Protein AF-A0A2H0KSZ5-F1 (afdb_monomer_lite)

Secondary structure (DSSP, 8-state):
--------------------------S---------PPPPTTEEEE-TT--EEEEETTEEEEE--HHHHHHTT--GGGEEE--HHHHHHSEEPSEEE-SS---EEEEETTEEEEE-SHHHHHHTT--GGGEEE--HHHHHTSEEP-EEEETTEEEEE-TTSEEEEESSHHHHHHTT--GGG-EE--HHHHTTSEE-PPP----

pLDDT: mean 85.02, std 22.11, range [29.61, 98.56]

Sequence (203 aa):
MSTKTKKTLTKVASIATSGATILLLSGISMLAPAMAATYTNGTLLKGSTGDIWVVNNNLKSPVRSIEVFNNSGYDWNAVKTVSDSALTAVSAATLVKTADNPDVYRLERNFTRKLASIEIFNSYSLDWGKISVVSQPVMNSFSYAPIYQHGADLFWRDSSNILHQFPTMDLFTGNGYNTRDLIPVNDMEYGSFAIGEAISSAP

Foldseek 3Di:
DDDDDDDDDDDDDPPPPPDPPPPPDPDDDDPDPCPLPDDDFQQWEDEPVRWIWGAFLLATATQPDPVLCVVLVHDPVRYDYDYPVSVPSRHHQQWEDAPPDPWIWGDDPLATDTQPDPVQCVVVVHDPSRYGHGHPSSVVSGHHQQWEDEPPWIWGADPVRETATAPDPCQCVLQVHDCSSYHYGYPVSVVVHHYDYHDDDRD

Organism: NCBI:txid1974818

Structure (mmCIF, N/CA/C/O backbone):
data_AF-A0A2H0KSZ5-F1
#
_entry.id   AF-A0A2H0KSZ5-F1
#
loop_
_atom_site.group_PDB
_atom_site.id
_atom_site.type_symbol
_atom_site.label_atom_id
_atom_site.label_alt_id
_atom_site.label_comp_id
_atom_site.label_asym_id
_atom_site.label_entity_id
_atom_site.label_seq_id
_atom_site.pdbx_PDB_ins_code
_atom_site.Cartn_x
_atom_site.Cartn_y
_atom_site.Cartn_z
_atom_site.occupancy
_atom_site.B_iso_or_equiv
_atom_site.auth_seq_id
_atom_site.auth_comp_id
_atom_site.auth_asym_id
_atom_site.auth_atom_id
_atom_site.pdbx_PDB_model_num
ATOM 1 N N . MET A 1 1 ? -30.702 -64.335 41.763 1.00 39.59 1 MET A N 1
ATOM 2 C CA . MET A 1 1 ? -30.269 -63.829 40.442 1.00 39.59 1 MET A CA 1
ATOM 3 C C . MET A 1 1 ? -30.732 -62.384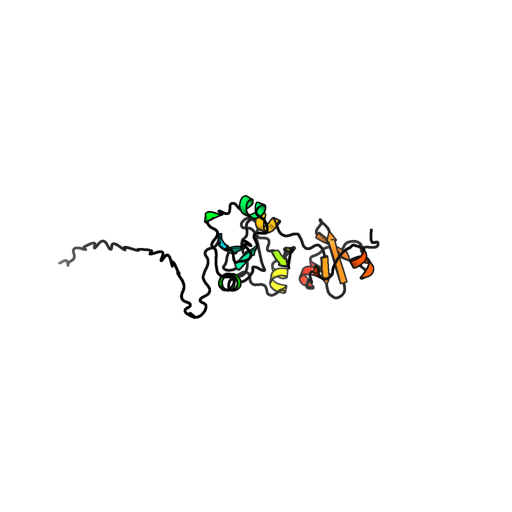 40.280 1.00 39.59 1 MET A C 1
ATOM 5 O O . MET A 1 1 ? -31.876 -62.099 40.592 1.00 39.59 1 MET A O 1
ATOM 9 N N . SER A 1 2 ? -29.830 -61.527 39.791 1.00 42.00 2 SER A N 1
ATOM 10 C CA . SER A 1 2 ? -30.022 -60.164 39.253 1.00 42.00 2 SER A CA 1
ATOM 11 C C . SER A 1 2 ? -30.193 -58.942 40.183 1.00 42.00 2 SER A C 1
ATOM 13 O O . SER A 1 2 ? -31.278 -58.474 40.505 1.00 42.00 2 SER A O 1
ATOM 15 N N . THR A 1 3 ? -29.025 -58.439 40.577 1.00 33.09 3 THR A N 1
ATOM 16 C CA . THR A 1 3 ? -28.470 -57.069 40.598 1.00 33.09 3 THR A CA 1
ATOM 17 C C . THR A 1 3 ? -29.307 -55.824 40.210 1.00 33.09 3 THR A C 1
ATOM 19 O O . THR A 1 3 ? -29.832 -55.693 39.112 1.00 33.09 3 THR A O 1
ATOM 22 N N . LYS A 1 4 ? -29.246 -54.860 41.146 1.00 34.34 4 LYS A N 1
ATOM 23 C CA . LYS A 1 4 ? -29.229 -53.375 41.132 1.00 34.34 4 LYS A CA 1
ATOM 24 C C . LYS A 1 4 ? -29.361 -52.564 39.816 1.00 34.34 4 LYS A C 1
ATOM 26 O O . LYS A 1 4 ? -28.564 -52.722 38.899 1.00 34.34 4 LYS A O 1
ATOM 31 N N . THR A 1 5 ? -30.148 -51.478 39.895 1.00 36.62 5 THR A N 1
ATOM 32 C CA . THR A 1 5 ? -29.722 -50.040 39.932 1.00 36.62 5 THR A CA 1
ATOM 33 C C . THR A 1 5 ? -30.718 -49.148 39.172 1.00 36.62 5 THR A C 1
ATOM 35 O O . THR A 1 5 ? -30.766 -49.168 37.945 1.00 36.62 5 THR A O 1
ATOM 38 N N . LYS A 1 6 ? -31.483 -48.306 39.887 1.00 39.06 6 LYS A N 1
ATOM 39 C CA . LYS A 1 6 ? -32.229 -47.183 39.287 1.00 39.06 6 LYS A CA 1
ATOM 40 C C . LYS A 1 6 ? -31.256 -46.033 39.020 1.00 39.06 6 LYS A C 1
ATOM 42 O O . LYS A 1 6 ? -30.633 -45.524 39.946 1.00 39.06 6 LYS A O 1
ATOM 47 N N . LYS A 1 7 ? -31.124 -45.645 37.753 1.00 39.72 7 LYS A N 1
ATOM 48 C CA . LYS A 1 7 ? -30.279 -44.545 37.278 1.00 39.72 7 LYS A CA 1
ATOM 49 C C . LYS A 1 7 ? -31.044 -43.226 37.457 1.00 39.72 7 LYS A C 1
ATOM 51 O O . LYS A 1 7 ? -31.974 -42.947 36.709 1.00 39.72 7 LYS A O 1
ATOM 56 N N . THR A 1 8 ? -30.701 -42.443 38.473 1.00 38.56 8 THR A N 1
ATOM 57 C CA . THR A 1 8 ? -31.198 -41.073 38.662 1.00 38.56 8 THR A CA 1
ATOM 58 C C . THR A 1 8 ? -30.505 -40.142 37.662 1.00 38.56 8 THR A C 1
ATOM 60 O O . THR A 1 8 ? -29.283 -40.010 37.681 1.00 38.56 8 THR A O 1
ATOM 63 N N . LEU A 1 9 ? -31.270 -39.511 36.763 1.00 36.50 9 LEU A N 1
ATOM 64 C CA . LEU A 1 9 ? -30.779 -38.418 35.918 1.00 36.50 9 LEU A CA 1
ATOM 65 C C . LEU A 1 9 ? -30.805 -37.114 36.722 1.00 36.50 9 LEU A C 1
ATOM 67 O O . LEU A 1 9 ? -31.860 -36.506 36.898 1.00 36.50 9 LEU A O 1
ATOM 71 N N . THR A 1 10 ? -29.640 -36.665 37.180 1.00 33.81 10 THR A N 1
ATOM 72 C CA . THR A 1 10 ? -29.466 -35.311 37.714 1.00 33.81 10 THR A CA 1
ATOM 73 C C . THR A 1 10 ? -29.190 -34.364 36.549 1.00 33.81 10 THR A C 1
ATOM 75 O O . THR A 1 10 ? -28.156 -34.447 35.889 1.00 33.81 10 THR A O 1
ATOM 78 N N . LYS A 1 11 ? -30.149 -33.480 36.271 1.00 32.72 11 LYS A N 1
ATOM 79 C CA . LYS A 1 11 ? -30.064 -32.408 35.275 1.00 32.72 11 LYS A CA 1
ATOM 80 C C . LYS A 1 11 ? -29.022 -31.385 35.742 1.00 32.72 11 LYS A C 1
ATOM 82 O O . LYS A 1 11 ? -29.279 -30.626 36.672 1.00 32.72 11 LYS A O 1
ATOM 87 N N . VAL A 1 12 ? -27.842 -31.384 35.127 1.00 34.72 12 VAL A N 1
ATOM 88 C CA . VAL A 1 12 ? -26.807 -30.369 35.371 1.00 34.72 12 VAL A CA 1
ATOM 89 C C . VAL A 1 12 ? -27.233 -29.091 34.649 1.00 34.72 12 VAL A C 1
ATOM 91 O O . VAL A 1 12 ? -27.202 -29.018 33.424 1.00 34.72 12 VAL A O 1
ATOM 94 N N . ALA A 1 13 ? -27.704 -28.100 35.404 1.00 30.53 13 ALA A N 1
ATOM 95 C CA . ALA A 1 13 ? -27.904 -26.749 34.904 1.00 30.53 13 ALA A CA 1
ATOM 96 C C . ALA A 1 13 ? -26.540 -26.046 34.884 1.00 30.53 13 ALA A C 1
ATOM 98 O O . ALA A 1 13 ? -26.047 -25.605 35.919 1.00 30.53 13 ALA A O 1
ATOM 99 N N . SER A 1 14 ? -25.903 -25.969 33.718 1.00 32.34 14 SER A N 1
ATOM 100 C CA . SER A 1 14 ? -24.742 -25.104 33.525 1.00 32.34 14 SER A CA 1
ATOM 101 C C . SER A 1 14 ? -25.232 -23.673 33.312 1.00 32.34 14 SER A C 1
ATOM 103 O O . SER A 1 14 ? -25.609 -23.288 32.205 1.00 32.34 14 SER A O 1
ATOM 105 N N . ILE A 1 15 ? -25.253 -22.894 34.391 1.00 32.34 15 ILE A N 1
ATOM 106 C CA . ILE A 1 15 ? -25.379 -21.437 34.341 1.00 32.34 15 ILE A CA 1
ATOM 107 C C . ILE A 1 15 ? -24.025 -20.910 33.856 1.00 32.34 15 ILE A C 1
ATOM 109 O O . ILE A 1 15 ? -23.112 -20.688 34.645 1.00 32.34 15 ILE A O 1
ATOM 113 N N . ALA A 1 16 ? -23.863 -20.775 32.542 1.00 29.61 16 ALA A N 1
ATOM 114 C CA . ALA A 1 16 ? -22.756 -20.020 31.976 1.00 29.61 16 ALA A CA 1
ATOM 115 C C . ALA A 1 16 ? -23.172 -18.545 31.939 1.00 29.61 16 ALA A C 1
ATOM 117 O O . ALA A 1 16 ? -23.699 -18.051 30.945 1.00 29.61 16 ALA A O 1
ATOM 118 N N . THR A 1 17 ? -22.981 -17.844 33.055 1.00 31.69 17 THR A N 1
ATOM 119 C CA . THR A 1 17 ? -23.030 -16.382 33.072 1.00 31.69 17 THR A CA 1
ATOM 120 C C . THR A 1 17 ? -21.783 -15.886 32.345 1.00 31.69 17 THR A C 1
ATOM 122 O O . THR A 1 17 ? -20.726 -15.734 32.955 1.00 31.69 17 THR A O 1
ATOM 125 N N . SER A 1 18 ? -21.863 -15.657 31.034 1.00 38.00 18 SER A N 1
ATOM 126 C CA . SER A 1 18 ? -20.841 -14.879 30.328 1.00 38.00 18 SER A CA 1
ATOM 127 C C . SER A 1 18 ? -20.989 -13.420 30.752 1.00 38.00 18 SER A C 1
ATOM 129 O O . SER A 1 18 ? -21.658 -12.622 30.102 1.00 38.00 18 SER A O 1
ATOM 131 N N . GLY A 1 19 ? -20.405 -13.094 31.905 1.00 34.44 19 GLY A N 1
ATOM 132 C CA . GLY A 1 19 ? -20.234 -11.726 32.362 1.00 34.44 19 GLY A CA 1
ATOM 133 C C . GLY A 1 19 ? -19.286 -11.003 31.414 1.00 34.44 19 GLY A C 1
ATOM 134 O O . GLY A 1 19 ? -18.07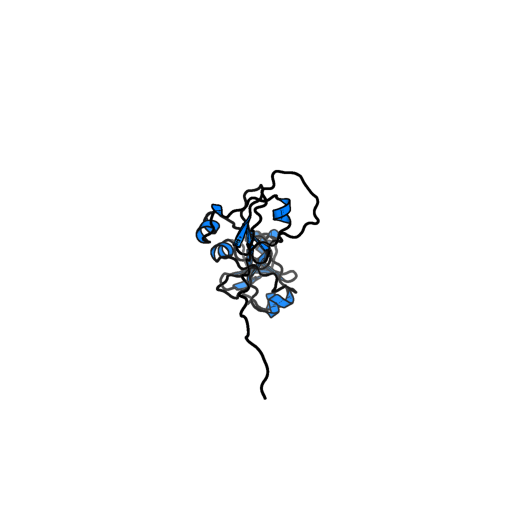3 -11.170 31.496 1.00 34.44 19 GLY A O 1
ATOM 135 N N . ALA A 1 20 ? -19.838 -10.208 30.502 1.00 33.84 20 ALA A N 1
ATOM 136 C CA . ALA A 1 20 ? -19.080 -9.166 29.834 1.00 33.84 20 ALA A CA 1
ATOM 137 C C . ALA A 1 20 ? -18.827 -8.062 30.867 1.00 33.84 20 ALA A C 1
ATOM 139 O O . ALA A 1 20 ? -19.698 -7.238 31.145 1.00 33.84 20 ALA A O 1
ATOM 140 N N . THR A 1 21 ? -17.655 -8.079 31.496 1.00 32.06 21 THR A N 1
ATOM 141 C CA . THR A 1 21 ? -17.229 -7.002 32.387 1.00 32.06 21 THR A CA 1
ATOM 142 C C . THR A 1 21 ? -17.008 -5.748 31.544 1.00 32.06 21 THR A C 1
ATOM 144 O O . THR A 1 21 ? -16.017 -5.626 30.825 1.00 32.06 21 THR A O 1
ATOM 147 N N . ILE A 1 22 ? -17.958 -4.816 31.605 1.00 37.12 22 ILE A N 1
ATOM 148 C CA . ILE A 1 22 ? -17.795 -3.455 31.096 1.00 37.12 22 ILE A CA 1
ATOM 149 C C . ILE A 1 22 ? -16.822 -2.754 32.047 1.00 37.12 22 ILE A C 1
ATOM 151 O O . ILE A 1 22 ? -17.188 -2.370 33.157 1.00 37.12 22 ILE A O 1
ATOM 155 N N . LEU A 1 23 ? -15.563 -2.615 31.637 1.00 33.88 23 LEU A N 1
ATOM 156 C CA . LEU A 1 23 ? -14.593 -1.792 32.350 1.00 33.88 23 LEU A CA 1
ATOM 157 C C . LEU A 1 23 ? -14.872 -0.313 32.047 1.00 33.88 23 LEU A C 1
ATOM 159 O O . LEU A 1 23 ? -14.405 0.233 31.050 1.00 33.88 23 LEU A O 1
ATOM 163 N N . LEU A 1 24 ? -15.639 0.337 32.921 1.00 39.16 24 LEU A N 1
ATOM 164 C CA . LEU A 1 24 ? -15.698 1.796 33.021 1.00 39.16 24 LEU A CA 1
ATOM 165 C C . LEU A 1 24 ? -14.439 2.274 33.763 1.00 39.16 24 LEU A C 1
ATOM 167 O O . LEU A 1 24 ? -14.444 2.379 34.987 1.00 39.16 24 LEU A O 1
ATOM 171 N N . LEU A 1 25 ? -13.336 2.528 33.054 1.00 40.97 25 LEU A N 1
ATOM 172 C CA . LEU A 1 25 ? -12.151 3.135 33.673 1.00 40.97 25 LEU A CA 1
ATOM 173 C C . LEU A 1 25 ? -12.294 4.662 33.727 1.00 40.97 25 LEU A C 1
ATOM 175 O O . LEU A 1 25 ? -11.805 5.382 32.860 1.00 40.97 25 LEU A O 1
ATOM 179 N N . SER A 1 26 ? -12.926 5.157 34.791 1.00 47.78 26 SER A N 1
ATOM 180 C CA . SER A 1 26 ? -12.552 6.450 35.371 1.00 47.78 26 SER A CA 1
ATOM 181 C C . SER A 1 26 ? -11.179 6.292 36.035 1.00 47.78 26 SER A C 1
ATOM 183 O O . SER A 1 26 ? -10.973 5.351 36.799 1.00 47.78 26 SER A O 1
ATOM 185 N N . GLY A 1 27 ? -10.241 7.169 35.677 1.00 46.16 27 GLY A N 1
ATOM 186 C CA . GLY A 1 27 ? -8.797 6.996 35.840 1.00 46.16 27 GLY A CA 1
ATOM 187 C C . GLY A 1 27 ? -8.280 6.517 37.201 1.00 46.16 27 GLY A C 1
ATOM 188 O O . GLY A 1 27 ? -8.739 6.967 38.240 1.00 46.16 27 GLY A O 1
ATOM 189 N N . ILE A 1 28 ? -7.267 5.646 37.141 1.00 43.94 28 ILE A N 1
ATOM 190 C CA . ILE A 1 28 ? -5.983 5.664 37.866 1.00 43.94 28 ILE A CA 1
ATOM 191 C C . ILE A 1 28 ? -5.099 4.622 37.160 1.00 43.94 28 ILE A C 1
ATOM 193 O O . ILE A 1 28 ? -5.515 3.492 36.912 1.00 43.94 28 ILE A O 1
ATOM 197 N N . SER A 1 29 ? -3.896 5.039 36.771 1.00 46.47 29 SER A N 1
ATOM 198 C CA . SER A 1 29 ? -2.934 4.237 36.015 1.00 46.47 29 SER A CA 1
ATOM 199 C C . SER A 1 29 ? -2.334 3.138 36.897 1.00 46.47 29 SER A C 1
ATOM 201 O O . SER A 1 29 ? -1.563 3.428 37.809 1.00 46.47 29 SER A O 1
ATOM 203 N N . MET A 1 30 ? -2.670 1.878 36.622 1.00 42.34 30 MET A N 1
ATOM 204 C CA . MET A 1 30 ? -1.871 0.734 37.052 1.00 42.34 30 MET A CA 1
ATOM 205 C C . MET A 1 30 ? -1.005 0.316 35.865 1.00 42.34 30 MET A C 1
ATOM 207 O O . MET A 1 30 ? -1.538 -0.051 34.817 1.00 42.34 30 MET A O 1
ATOM 211 N N . LEU A 1 31 ? 0.323 0.366 36.023 1.00 44.03 31 LEU A N 1
ATOM 212 C CA . LEU A 1 31 ? 1.259 -0.327 35.136 1.00 44.03 31 LEU A CA 1
ATOM 213 C C . LEU A 1 31 ? 1.041 -1.840 35.299 1.00 44.03 31 LEU A C 1
ATOM 215 O O . LEU A 1 31 ? 1.751 -2.524 36.032 1.00 44.03 31 LEU A O 1
ATOM 219 N N . ALA A 1 32 ? 0.013 -2.358 34.635 1.00 43.59 32 ALA A N 1
ATOM 220 C CA . ALA A 1 32 ? -0.050 -3.760 34.279 1.00 43.59 32 ALA A CA 1
ATOM 221 C C . ALA A 1 32 ? 0.993 -4.008 33.174 1.00 43.59 32 ALA A C 1
ATOM 223 O O . ALA A 1 32 ? 1.196 -3.124 32.331 1.00 43.59 32 ALA A O 1
ATOM 224 N N . PRO A 1 33 ? 1.650 -5.183 33.123 1.00 42.88 33 PRO A N 1
ATOM 225 C CA . PRO A 1 33 ? 2.327 -5.586 31.897 1.00 42.88 33 PRO A CA 1
ATOM 226 C C . PRO A 1 33 ? 1.314 -5.445 30.761 1.00 42.88 33 PRO A C 1
ATOM 228 O O . PRO A 1 33 ? 0.159 -5.839 30.926 1.00 42.88 33 PRO A O 1
ATOM 231 N N . ALA A 1 34 ? 1.721 -4.815 29.658 1.00 49.31 34 ALA A N 1
ATOM 232 C CA . ALA A 1 34 ? 0.880 -4.584 28.493 1.00 49.31 34 ALA A CA 1
ATOM 233 C C . ALA A 1 34 ? 0.445 -5.934 27.900 1.00 49.31 34 ALA A C 1
ATOM 235 O O . ALA A 1 34 ? 1.037 -6.439 26.951 1.00 49.31 34 ALA A O 1
ATOM 236 N N . MET A 1 35 ? -0.573 -6.557 28.493 1.00 46.41 35 MET A N 1
ATOM 237 C CA . MET A 1 35 ? -1.339 -7.616 27.867 1.00 46.41 35 MET A CA 1
ATOM 238 C C . MET A 1 35 ? -1.891 -6.990 26.600 1.00 46.41 35 MET A C 1
ATOM 240 O O . MET A 1 35 ? -2.701 -6.065 26.672 1.00 46.41 35 MET A O 1
ATOM 244 N N . ALA A 1 36 ? -1.382 -7.440 25.452 1.00 56.25 36 ALA A N 1
ATOM 245 C CA . ALA A 1 36 ? -1.913 -7.053 24.160 1.00 56.25 36 ALA A CA 1
ATOM 246 C C . ALA A 1 36 ? -3.423 -7.283 24.217 1.00 56.25 36 ALA A C 1
ATOM 248 O O . ALA A 1 36 ? -3.877 -8.422 24.352 1.00 56.25 36 ALA A O 1
ATOM 249 N N . ALA A 1 37 ? -4.194 -6.195 24.214 1.00 64.44 37 ALA A N 1
ATOM 250 C CA . ALA A 1 37 ? -5.637 -6.294 24.169 1.00 64.44 37 ALA A CA 1
ATOM 251 C C . ALA A 1 37 ? -5.979 -7.085 22.905 1.00 64.44 37 ALA A C 1
ATOM 253 O O . ALA A 1 37 ? -5.612 -6.690 21.798 1.00 64.44 37 ALA A O 1
ATOM 254 N N . THR A 1 38 ? -6.611 -8.242 23.077 1.00 79.12 38 THR A N 1
ATOM 255 C CA . THR A 1 38 ? -7.099 -9.021 21.947 1.00 79.12 38 THR A CA 1
ATOM 256 C C . THR A 1 38 ? -8.382 -8.362 21.477 1.00 79.12 38 THR A C 1
ATOM 258 O O . THR A 1 38 ? -9.349 -8.209 22.226 1.00 79.12 38 THR A O 1
ATOM 261 N N . TYR A 1 39 ? -8.368 -7.899 20.234 1.00 88.75 39 TYR A N 1
ATOM 262 C CA . TYR A 1 39 ? -9.529 -7.277 19.622 1.00 88.75 39 TYR A CA 1
ATOM 263 C C . TYR A 1 39 ? -10.240 -8.316 18.767 1.00 88.75 39 TYR A C 1
ATOM 265 O O . TYR A 1 39 ? -9.612 -9.066 18.020 1.00 88.75 39 TYR A O 1
ATOM 273 N N . THR A 1 40 ? -11.566 -8.354 18.852 1.00 93.38 40 THR A N 1
ATOM 274 C CA . THR A 1 40 ? -12.364 -9.143 17.913 1.00 93.38 40 THR A CA 1
ATOM 275 C C . THR A 1 40 ? -12.240 -8.540 16.517 1.00 93.38 40 THR A C 1
ATOM 277 O O . THR A 1 40 ? -12.187 -7.312 16.379 1.00 93.38 40 THR A O 1
ATOM 280 N N . ASN A 1 41 ? -12.237 -9.389 15.488 1.00 95.62 41 ASN A N 1
ATOM 281 C CA . ASN A 1 41 ? -12.258 -8.941 14.095 1.00 95.62 41 ASN A CA 1
ATOM 282 C C . ASN A 1 41 ? -13.421 -7.965 13.856 1.00 95.62 41 ASN A C 1
ATOM 284 O O . ASN A 1 41 ? -14.516 -8.152 14.387 1.00 95.62 41 ASN A O 1
ATOM 288 N N . GLY A 1 42 ? -13.160 -6.912 13.086 1.00 96.19 42 GLY A N 1
ATOM 289 C CA . GLY A 1 42 ? -14.093 -5.824 12.818 1.00 96.19 42 GLY A CA 1
ATOM 290 C C . GLY A 1 42 ? -14.128 -4.741 13.897 1.00 96.19 42 GLY A C 1
ATOM 291 O O . GLY A 1 42 ? -14.911 -3.805 13.769 1.00 96.19 42 GLY A O 1
ATOM 292 N N . THR A 1 43 ? -13.302 -4.816 14.950 1.00 97.94 43 THR A N 1
ATOM 293 C CA . THR A 1 43 ? -13.249 -3.734 15.947 1.00 97.94 43 THR A CA 1
ATOM 294 C C . THR A 1 43 ? -12.767 -2.438 15.298 1.00 97.94 43 THR A C 1
ATOM 296 O O . THR A 1 43 ? -11.714 -2.419 14.666 1.00 97.94 43 THR A O 1
ATOM 299 N N . LEU A 1 44 ? -13.502 -1.347 15.513 1.00 98.44 44 LEU A N 1
ATOM 300 C CA . LEU A 1 44 ? -13.146 -0.012 15.044 1.00 98.44 44 LEU A CA 1
ATOM 301 C C . LEU A 1 44 ? -12.538 0.796 16.191 1.00 98.44 44 LEU A C 1
ATOM 303 O O . LEU A 1 44 ? -13.151 0.928 17.252 1.00 98.44 44 LEU A O 1
ATOM 307 N N . LEU A 1 45 ? -11.340 1.333 15.981 1.00 98.12 45 LEU A N 1
ATOM 308 C CA . LEU A 1 45 ? -10.600 2.115 16.968 1.00 98.12 45 LEU A CA 1
ATOM 309 C C . LEU A 1 45 ? -10.310 3.518 16.437 1.00 98.12 45 LEU A C 1
ATOM 311 O O . LEU A 1 45 ? -10.018 3.682 15.253 1.00 98.12 45 LEU A O 1
ATOM 315 N N . LYS A 1 46 ? -10.309 4.509 17.332 1.00 98.06 46 LYS A N 1
ATOM 316 C CA . LYS A 1 46 ? -9.748 5.840 17.073 1.00 98.06 46 LYS A CA 1
ATOM 317 C C . LYS A 1 46 ? -8.919 6.341 18.252 1.00 98.06 46 LYS A C 1
ATOM 319 O O . LYS A 1 46 ? -9.274 6.097 19.408 1.00 98.06 46 LYS A O 1
ATOM 324 N N . GLY A 1 47 ? -7.828 7.034 17.941 1.00 96.62 47 GLY A N 1
ATOM 325 C CA . GLY A 1 47 ? -6.987 7.740 18.910 1.00 96.62 47 GLY A CA 1
ATOM 326 C C . GLY A 1 47 ? -7.369 9.215 19.026 1.00 96.62 47 GLY A C 1
ATOM 327 O O . GLY A 1 47 ? -8.483 9.616 18.672 1.00 96.62 47 GLY A O 1
ATOM 328 N N . SER A 1 48 ? -6.424 10.030 19.488 1.00 96.75 48 SER A N 1
ATOM 329 C CA . SER A 1 48 ? -6.587 11.481 19.623 1.00 96.75 48 SER A CA 1
ATOM 330 C C . SER A 1 48 ? -6.637 12.218 18.279 1.00 96.75 48 SER A C 1
ATOM 332 O O . SER A 1 48 ? -7.329 13.230 18.178 1.00 96.75 48 SER A O 1
ATOM 334 N N . THR A 1 49 ? -5.982 11.693 17.233 1.00 96.25 49 THR A N 1
ATOM 335 C CA . THR A 1 49 ? -5.967 12.292 15.880 1.00 96.25 49 THR A CA 1
ATOM 336 C C . THR A 1 49 ? -7.320 12.220 15.173 1.00 96.25 49 THR A C 1
ATOM 338 O O . THR A 1 49 ? -7.574 12.981 14.246 1.00 96.25 49 THR A O 1
ATOM 341 N N . GLY A 1 50 ? -8.201 11.317 15.614 1.00 95.25 50 GLY A N 1
ATOM 342 C CA . GLY A 1 50 ? -9.505 11.076 14.997 1.00 95.25 50 GLY A CA 1
ATOM 343 C C . GLY A 1 50 ? -9.493 10.070 13.843 1.00 95.25 50 GLY A C 1
ATOM 344 O O . GLY A 1 50 ? -10.573 9.671 13.409 1.00 95.25 50 GLY A O 1
ATOM 345 N N . ASP A 1 51 ? -8.323 9.602 13.398 1.00 97.12 51 ASP A N 1
ATOM 346 C CA . ASP A 1 51 ? -8.222 8.576 12.354 1.00 97.12 51 ASP A CA 1
ATOM 347 C C . ASP A 1 51 ? -8.849 7.256 12.814 1.00 97.12 51 ASP A C 1
ATOM 349 O O . ASP A 1 51 ? -8.602 6.786 13.932 1.00 97.12 51 ASP A O 1
ATOM 353 N N . ILE A 1 52 ? -9.639 6.642 11.931 1.00 98.25 52 ILE A N 1
ATOM 354 C CA . ILE A 1 52 ? -10.324 5.379 12.206 1.00 98.25 52 ILE A CA 1
ATOM 355 C C . ILE A 1 52 ? -9.510 4.215 11.658 1.00 98.25 52 ILE A C 1
ATOM 357 O O . ILE A 1 52 ? -9.046 4.216 10.516 1.00 98.25 52 ILE A O 1
ATOM 361 N N . TRP A 1 53 ? -9.401 3.180 12.479 1.00 98.19 53 TRP A N 1
ATOM 362 C CA . TRP A 1 53 ? -8.714 1.942 12.160 1.00 98.19 53 TRP A CA 1
ATOM 363 C C . TRP A 1 53 ? -9.660 0.768 12.352 1.00 98.19 53 TRP A C 1
ATOM 365 O O . TRP A 1 53 ? -10.340 0.686 13.374 1.00 98.19 53 TRP A O 1
ATOM 375 N N . VAL A 1 54 ? -9.666 -0.165 11.405 1.00 98.31 54 VAL A N 1
ATOM 376 C CA . VAL A 1 54 ? -10.321 -1.464 11.577 1.00 98.31 54 VAL A CA 1
ATOM 377 C C . VAL A 1 54 ? -9.287 -2.491 12.019 1.00 98.31 54 VAL A C 1
ATOM 379 O O . VAL A 1 54 ? -8.197 -2.567 11.451 1.00 98.31 54 VAL A O 1
ATOM 382 N N . VAL A 1 55 ? -9.614 -3.273 13.043 1.00 98.19 55 VAL A N 1
ATOM 383 C CA . VAL A 1 55 ? -8.749 -4.326 13.569 1.00 98.19 55 VAL A CA 1
ATOM 384 C C . VAL A 1 55 ? -9.267 -5.683 13.128 1.00 98.19 55 VAL A C 1
ATOM 386 O O . VAL A 1 55 ? -10.377 -6.082 13.476 1.00 98.19 55 VAL A O 1
ATOM 389 N N . ASN A 1 56 ? -8.434 -6.403 12.384 1.00 97.25 56 ASN A N 1
ATOM 390 C CA . ASN A 1 56 ? -8.666 -7.779 11.965 1.00 97.25 56 ASN A CA 1
ATOM 391 C C . ASN A 1 56 ? -7.380 -8.569 12.155 1.00 97.25 56 ASN A C 1
ATOM 393 O O . ASN A 1 56 ? -6.307 -8.105 11.772 1.00 97.25 56 ASN A O 1
ATOM 397 N N . ASN A 1 57 ? -7.494 -9.761 12.735 1.00 95.88 57 ASN A N 1
ATOM 398 C CA . ASN A 1 57 ? -6.363 -10.621 13.063 1.00 95.88 57 ASN A CA 1
ATOM 399 C C . ASN A 1 57 ? -5.334 -9.919 13.980 1.00 95.88 57 ASN A C 1
ATOM 401 O O . ASN A 1 57 ? -4.129 -10.032 13.791 1.00 95.88 57 ASN A O 1
ATOM 405 N N . ASN A 1 58 ? -5.823 -9.123 14.944 1.00 95.06 58 ASN A N 1
ATOM 406 C CA . ASN A 1 58 ? -5.019 -8.250 15.819 1.00 95.06 58 ASN A CA 1
ATOM 407 C C . ASN A 1 58 ? -4.096 -7.259 15.076 1.00 95.06 58 ASN A C 1
ATOM 409 O O . ASN A 1 58 ? -3.163 -6.713 15.667 1.00 95.06 58 ASN A O 1
ATOM 413 N N . LEU A 1 59 ? -4.371 -6.998 13.797 1.00 96.69 59 LEU A N 1
ATOM 414 C CA . LEU A 1 59 ? -3.681 -6.013 12.976 1.00 96.69 59 LEU A CA 1
ATOM 415 C C . LEU A 1 59 ? -4.635 -4.870 12.650 1.00 96.69 59 LEU A C 1
ATOM 417 O O . LEU A 1 59 ? -5.785 -5.110 12.275 1.00 96.69 59 LEU A O 1
ATOM 421 N N . LYS A 1 60 ? -4.158 -3.631 12.762 1.00 97.25 60 LYS A N 1
ATOM 422 C CA . LYS A 1 60 ? -4.933 -2.447 12.386 1.00 97.25 60 LYS A CA 1
ATOM 423 C C . LYS A 1 60 ? -4.679 -2.061 10.930 1.00 97.25 60 LYS A C 1
ATOM 425 O O . LYS A 1 60 ? -3.528 -1.949 10.511 1.00 97.25 60 LYS A O 1
ATOM 430 N N . SER A 1 61 ? -5.751 -1.807 10.190 1.00 97.38 61 SER A N 1
ATOM 431 C CA . SER A 1 61 ? -5.727 -1.246 8.835 1.00 97.38 61 SER A CA 1
ATOM 432 C C . SER A 1 61 ? -6.435 0.115 8.832 1.00 97.38 61 SER A C 1
ATOM 434 O O . SER A 1 61 ? -7.463 0.252 9.503 1.00 97.38 61 SER A O 1
ATOM 436 N N . PRO A 1 62 ? -5.912 1.132 8.126 1.00 96.75 62 PRO A N 1
ATOM 437 C CA . PRO A 1 62 ? -6.508 2.463 8.124 1.00 96.75 62 PRO A CA 1
ATOM 438 C C . PRO A 1 62 ? -7.807 2.496 7.312 1.00 96.75 62 PRO A C 1
ATOM 440 O O . PRO A 1 62 ? -7.893 1.923 6.226 1.00 96.75 62 PRO A O 1
ATOM 443 N N . VAL A 1 63 ? -8.798 3.232 7.811 1.00 97.69 63 VAL A N 1
ATOM 444 C CA . VAL A 1 63 ? -10.020 3.584 7.080 1.00 97.69 63 VAL A CA 1
ATOM 445 C C . VAL A 1 63 ? -9.843 5.009 6.555 1.00 97.69 63 VAL A C 1
ATOM 447 O O . VAL A 1 63 ? -10.042 5.980 7.278 1.00 97.69 63 VAL A O 1
ATOM 450 N N . ARG A 1 64 ? -9.385 5.136 5.304 1.00 95.00 64 ARG A N 1
ATOM 451 C CA . ARG A 1 64 ? -8.768 6.370 4.772 1.00 95.00 64 ARG A CA 1
ATOM 452 C C . ARG A 1 64 ? -9.737 7.521 4.468 1.00 95.00 64 ARG A C 1
ATOM 454 O O . ARG A 1 64 ? -9.278 8.608 4.129 1.00 95.00 64 ARG A O 1
ATOM 461 N N . SER A 1 65 ? -11.051 7.302 4.558 1.00 96.81 65 SER A N 1
ATOM 462 C CA . SER A 1 65 ? -12.062 8.355 4.397 1.00 96.81 65 SER A CA 1
ATOM 463 C C . SER A 1 65 ? -13.419 7.961 4.995 1.00 96.81 65 SER A C 1
ATOM 465 O O . SER A 1 65 ? -13.698 6.784 5.232 1.00 96.81 65 SER A O 1
ATOM 467 N N . ILE A 1 66 ? -14.292 8.956 5.189 1.00 97.31 66 ILE A N 1
ATOM 468 C CA . ILE A 1 66 ? -15.700 8.754 5.581 1.00 97.31 66 ILE A CA 1
ATOM 469 C C . ILE A 1 66 ? -16.448 7.922 4.531 1.00 97.31 66 ILE A C 1
ATOM 471 O O . ILE A 1 66 ? -17.262 7.072 4.878 1.00 97.31 66 ILE A O 1
ATOM 475 N N . GLU A 1 67 ? -16.156 8.130 3.248 1.00 98.06 67 GLU A N 1
ATOM 476 C CA . GLU A 1 67 ? -16.746 7.338 2.169 1.00 98.06 67 GLU A CA 1
ATOM 477 C C . GLU A 1 67 ? -16.350 5.861 2.281 1.00 98.06 67 GLU A C 1
ATOM 479 O O . GLU A 1 67 ? -17.213 4.989 2.228 1.00 98.06 67 GLU A O 1
ATOM 484 N N . VAL A 1 68 ? -15.067 5.570 2.524 1.00 98.12 68 VAL A N 1
ATOM 485 C CA . VAL A 1 68 ? -14.582 4.198 2.739 1.00 98.12 68 VAL A CA 1
ATOM 486 C C . VAL A 1 68 ? -15.245 3.577 3.966 1.00 98.12 68 VAL A C 1
ATOM 488 O O . VAL A 1 68 ? -15.625 2.408 3.920 1.00 98.12 68 VAL A O 1
ATOM 491 N N . PHE A 1 69 ? -15.416 4.349 5.042 1.00 98.56 69 PHE A N 1
ATOM 492 C CA . PHE A 1 69 ? -16.111 3.909 6.250 1.00 98.56 69 PHE A CA 1
ATOM 493 C C . PHE A 1 69 ? -17.560 3.500 5.949 1.00 98.56 69 PHE A C 1
ATOM 495 O O . PHE A 1 69 ? -17.952 2.363 6.217 1.00 98.56 69 PHE A O 1
ATOM 502 N N . ASN A 1 70 ? -18.327 4.401 5.330 1.00 98.12 70 ASN A N 1
ATOM 503 C CA . ASN A 1 70 ? -19.740 4.189 5.024 1.00 98.12 70 ASN A CA 1
ATOM 504 C C . ASN A 1 70 ? -19.935 3.041 4.022 1.00 98.12 70 ASN A C 1
ATOM 506 O O . ASN A 1 70 ? -20.751 2.152 4.253 1.00 98.12 70 ASN A O 1
ATOM 510 N N . ASN A 1 71 ? -19.140 3.005 2.947 1.00 98.06 71 ASN A N 1
ATOM 511 C CA . ASN A 1 71 ? -19.222 1.957 1.925 1.00 98.06 71 ASN A CA 1
ATOM 512 C C . ASN A 1 71 ? -18.783 0.586 2.458 1.00 98.06 71 ASN A C 1
ATOM 514 O O . ASN A 1 71 ? -19.185 -0.440 1.915 1.00 98.06 71 ASN A O 1
ATOM 518 N N . SER A 1 72 ? -17.975 0.547 3.524 1.00 97.88 72 SER A N 1
ATOM 519 C CA . SER A 1 72 ? -17.622 -0.699 4.220 1.00 97.88 72 SER A CA 1
ATOM 520 C C . SER A 1 72 ? -18.725 -1.205 5.154 1.00 97.88 72 SER A C 1
ATOM 522 O O . SER A 1 72 ? -18.562 -2.275 5.738 1.00 97.88 72 SER A O 1
ATOM 524 N N . GLY A 1 73 ? -19.819 -0.454 5.323 1.00 97.75 73 GLY A N 1
ATOM 525 C CA . GLY A 1 73 ? -20.907 -0.793 6.241 1.00 97.75 73 GLY A CA 1
ATOM 526 C C . GLY A 1 73 ? -20.519 -0.675 7.71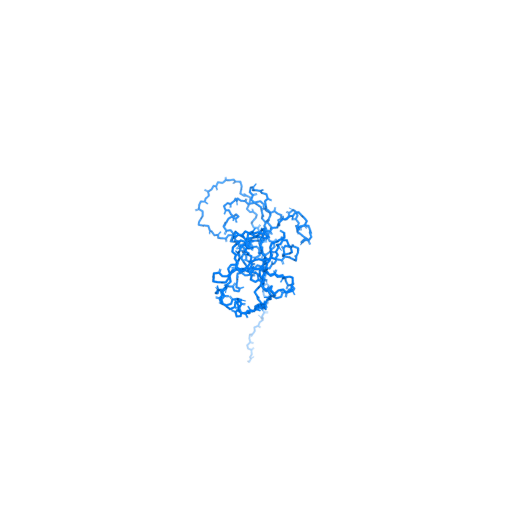7 1.00 97.75 73 GLY A C 1
ATOM 527 O O . GLY A 1 73 ? -21.128 -1.325 8.564 1.00 97.75 73 GLY A O 1
ATOM 528 N N . TYR A 1 74 ? -19.483 0.105 8.032 1.00 98.25 74 TYR A N 1
ATOM 529 C CA . TYR A 1 74 ? -19.067 0.337 9.410 1.00 98.25 74 TYR A CA 1
ATOM 530 C C . TYR A 1 74 ? -20.067 1.239 10.144 1.00 98.25 74 TYR A C 1
ATOM 532 O O . TYR A 1 74 ? -20.667 2.138 9.558 1.00 98.25 74 TYR A O 1
ATOM 540 N N . ASP A 1 75 ? -20.240 0.993 11.444 1.00 97.94 75 ASP A N 1
ATOM 541 C CA . ASP A 1 75 ? -21.149 1.756 12.301 1.00 97.94 75 ASP A CA 1
ATOM 542 C C . ASP A 1 75 ? -20.363 2.757 13.152 1.00 97.94 75 ASP A C 1
ATOM 544 O O . ASP A 1 75 ? -19.464 2.385 13.912 1.00 97.94 75 ASP A O 1
ATOM 548 N N . TRP A 1 76 ? -20.719 4.038 13.050 1.00 97.50 76 TRP A N 1
ATOM 549 C CA . TRP A 1 76 ? -20.127 5.116 13.842 1.00 97.50 76 TRP A CA 1
ATOM 550 C C . TRP A 1 76 ? -20.286 4.892 15.350 1.00 97.50 76 TRP A C 1
ATOM 552 O O . TRP A 1 76 ? -19.383 5.233 16.113 1.00 97.50 76 TRP A O 1
ATOM 562 N N . ASN A 1 77 ? -21.378 4.254 15.783 1.00 97.56 77 ASN A N 1
ATOM 563 C CA . ASN A 1 77 ? -21.605 3.925 17.192 1.00 97.56 77 ASN A CA 1
ATOM 564 C C . ASN A 1 77 ? -20.695 2.792 17.691 1.00 97.56 77 ASN A C 1
ATOM 566 O O . ASN A 1 77 ? -20.502 2.641 18.897 1.00 97.56 77 ASN A O 1
ATOM 570 N N . ALA A 1 78 ? -20.114 2.005 16.781 1.00 97.50 78 ALA A N 1
ATOM 571 C CA . ALA A 1 78 ? -19.182 0.932 17.111 1.00 97.50 78 ALA A CA 1
ATOM 572 C C . ALA A 1 78 ? -17.722 1.413 17.240 1.00 97.50 78 ALA A C 1
ATOM 574 O O . ALA A 1 78 ? -16.857 0.631 17.647 1.00 97.50 78 ALA A O 1
ATOM 575 N N . VAL A 1 79 ? -17.428 2.680 16.917 1.00 98.19 79 VAL A N 1
ATOM 576 C CA . VAL A 1 79 ? -16.072 3.242 16.989 1.00 98.19 79 VAL A CA 1
ATOM 577 C C . VAL A 1 79 ? -15.666 3.481 18.442 1.00 98.19 79 VAL A C 1
ATOM 579 O O . VAL A 1 79 ? -16.214 4.333 19.141 1.00 98.19 79 VAL A O 1
ATOM 582 N N . LYS A 1 80 ? -14.643 2.758 18.900 1.00 97.31 80 LYS A N 1
ATOM 583 C CA . LYS A 1 80 ? -14.114 2.873 20.261 1.00 97.31 80 LYS A CA 1
ATOM 584 C C . LYS A 1 80 ? -12.980 3.889 20.300 1.00 97.31 80 LYS A C 1
ATOM 586 O O . LYS A 1 80 ? -11.984 3.753 19.591 1.00 97.31 80 LYS A O 1
ATOM 591 N N . THR A 1 81 ? -13.106 4.887 21.171 1.00 97.31 81 THR A N 1
ATOM 592 C CA . THR A 1 81 ? -11.986 5.789 21.472 1.00 97.31 81 THR A CA 1
ATOM 593 C C . THR A 1 81 ? -11.049 5.101 22.458 1.00 97.31 81 THR A C 1
ATOM 595 O O . THR A 1 81 ? -11.490 4.637 23.508 1.00 97.31 81 THR A O 1
ATOM 598 N N . VAL A 1 82 ? -9.767 5.028 22.118 1.00 96.00 82 VAL A N 1
ATOM 599 C CA . VAL A 1 82 ? -8.711 4.446 22.956 1.00 96.00 82 VAL A CA 1
ATOM 600 C C . VAL A 1 82 ? -7.581 5.456 23.142 1.00 96.00 82 VAL A C 1
ATOM 602 O O . VAL A 1 82 ? -7.512 6.455 22.429 1.00 96.00 82 VAL A O 1
ATOM 605 N N . SER A 1 83 ? -6.685 5.214 24.101 1.00 95.88 83 SER A N 1
ATOM 606 C CA . SER A 1 83 ? -5.466 6.019 24.212 1.00 95.88 83 SER A CA 1
ATOM 607 C C . SER A 1 83 ? -4.545 5.775 23.014 1.00 95.88 83 SER A C 1
ATOM 609 O O . SER A 1 83 ? -4.516 4.676 22.455 1.00 95.88 83 SER A O 1
ATOM 611 N N . ASP A 1 84 ? -3.728 6.766 22.659 1.00 95.75 84 ASP A N 1
ATOM 612 C CA . ASP A 1 84 ? -2.763 6.626 21.558 1.00 95.75 84 ASP A CA 1
ATOM 613 C C . ASP A 1 84 ? -1.744 5.511 21.827 1.00 95.75 84 ASP A C 1
ATOM 615 O O . ASP A 1 84 ? -1.313 4.819 20.906 1.00 95.75 84 ASP A O 1
ATOM 619 N N . SER A 1 85 ? -1.412 5.275 23.101 1.00 94.44 85 SER A N 1
ATOM 620 C CA . SER A 1 85 ? -0.570 4.151 23.520 1.00 94.44 85 SER A CA 1
ATOM 621 C C . SER A 1 85 ? -1.237 2.800 23.235 1.00 94.44 85 SER A C 1
ATOM 623 O O . SER A 1 85 ? -0.603 1.925 22.646 1.00 94.44 85 SER A O 1
ATOM 625 N N . ALA A 1 86 ? -2.526 2.643 23.562 1.00 93.94 86 ALA A N 1
ATOM 626 C CA . ALA A 1 86 ? -3.273 1.423 23.260 1.00 93.94 86 ALA A CA 1
ATOM 627 C C . ALA A 1 86 ? -3.430 1.213 21.746 1.00 93.94 86 ALA A C 1
ATOM 629 O O . ALA A 1 86 ? -3.239 0.102 21.255 1.00 93.94 86 ALA A O 1
ATOM 630 N N . LEU A 1 87 ? -3.706 2.280 20.987 1.00 95.62 87 LEU A N 1
ATOM 631 C CA . LEU A 1 87 ? -3.787 2.205 19.528 1.00 95.62 87 LEU A CA 1
ATOM 632 C C . LEU A 1 87 ? -2.436 1.840 18.898 1.00 95.62 87 LEU A C 1
ATOM 634 O O . LEU A 1 87 ? -2.390 1.055 17.952 1.00 95.62 87 LEU A O 1
ATOM 638 N N . THR A 1 88 ? -1.333 2.392 19.406 1.00 95.12 88 THR A N 1
ATOM 639 C CA . THR A 1 88 ? 0.031 2.109 18.925 1.00 95.12 88 THR A CA 1
ATOM 640 C C . THR A 1 88 ? 0.452 0.673 19.224 1.00 95.12 88 THR A C 1
ATOM 642 O O . THR A 1 88 ? 1.129 0.066 18.398 1.00 95.12 88 THR A O 1
ATOM 645 N N . ALA A 1 89 ? -0.005 0.101 20.342 1.00 95.19 89 ALA A N 1
ATOM 646 C CA . ALA A 1 89 ? 0.257 -1.293 20.697 1.00 95.19 89 ALA A CA 1
ATOM 647 C C . ALA A 1 89 ? -0.357 -2.304 19.707 1.00 95.19 89 ALA A C 1
ATOM 649 O O . ALA A 1 89 ? 0.148 -3.419 19.578 1.00 95.19 89 ALA A O 1
ATOM 650 N N . VAL A 1 90 ? -1.411 -1.926 18.972 1.00 95.88 90 VAL A N 1
ATOM 651 C CA . VAL A 1 90 ? -1.938 -2.742 17.868 1.00 95.88 90 VAL A CA 1
ATOM 652 C C . VAL A 1 90 ? -1.027 -2.590 16.655 1.00 95.88 90 VAL A C 1
ATOM 654 O O . VAL A 1 90 ? -0.890 -1.497 16.099 1.00 95.88 90 VAL A O 1
ATOM 657 N N . SER A 1 91 ? -0.414 -3.687 16.220 1.00 95.69 91 SER A N 1
ATOM 658 C CA . SER A 1 91 ? 0.482 -3.678 15.060 1.00 95.69 91 SER A CA 1
ATOM 659 C C . SER A 1 91 ? -0.268 -3.279 13.787 1.00 95.69 91 SER A C 1
ATOM 661 O O . SER A 1 91 ? -1.409 -3.688 13.575 1.00 95.69 91 SER A O 1
ATOM 663 N N . ALA A 1 92 ? 0.359 -2.470 12.935 1.00 95.62 92 ALA A N 1
ATOM 664 C CA . ALA A 1 92 ? -0.204 -2.140 11.629 1.00 95.62 92 ALA A CA 1
ATOM 665 C C . ALA A 1 92 ? -0.171 -3.368 10.708 1.00 95.62 92 ALA A C 1
ATOM 667 O O . ALA A 1 92 ? 0.804 -4.122 10.706 1.00 95.62 92 ALA A O 1
ATOM 668 N N . ALA A 1 93 ? -1.228 -3.560 9.922 1.00 96.31 93 ALA A N 1
ATOM 669 C CA . ALA A 1 93 ? -1.240 -4.569 8.876 1.00 96.31 93 ALA A CA 1
ATOM 670 C C . ALA A 1 93 ? -0.241 -4.193 7.775 1.00 96.31 93 ALA A C 1
ATOM 672 O O . ALA A 1 93 ? -0.263 -3.077 7.260 1.00 96.31 93 ALA A O 1
ATOM 673 N N . THR A 1 94 ? 0.611 -5.140 7.393 1.00 96.56 94 THR A N 1
ATOM 674 C CA . THR A 1 94 ? 1.504 -5.025 6.227 1.00 96.56 94 THR A CA 1
ATOM 675 C C . THR A 1 94 ? 1.072 -5.934 5.080 1.00 96.56 94 THR A C 1
ATOM 677 O O . THR A 1 94 ? 1.529 -5.762 3.953 1.00 96.56 94 THR A O 1
ATOM 680 N N . LEU A 1 95 ? 0.171 -6.883 5.353 1.00 97.69 95 LEU A N 1
ATOM 681 C CA . LEU A 1 95 ? -0.413 -7.806 4.389 1.00 97.69 95 LEU A CA 1
ATOM 682 C C . LEU A 1 95 ? -1.930 -7.749 4.499 1.00 97.69 95 LEU A C 1
ATOM 684 O O . LEU A 1 95 ? -2.484 -7.865 5.596 1.00 97.69 95 LEU A O 1
ATOM 688 N N . VAL A 1 96 ? -2.597 -7.600 3.361 1.00 97.44 96 VAL A N 1
ATOM 689 C CA . VAL A 1 96 ? -4.053 -7.525 3.284 1.00 97.44 96 VAL A CA 1
ATOM 690 C C . VAL A 1 96 ? -4.609 -8.391 2.166 1.00 97.44 96 VAL A C 1
ATOM 692 O O . VAL A 1 96 ? -3.957 -8.630 1.151 1.00 97.44 96 VAL A O 1
ATOM 695 N N . LYS A 1 97 ? -5.846 -8.836 2.355 1.00 97.62 97 LYS A N 1
ATOM 696 C CA . LYS A 1 97 ? -6.692 -9.445 1.324 1.00 97.62 97 LYS A CA 1
ATOM 697 C C . LYS A 1 97 ? -8.143 -9.045 1.559 1.00 97.62 97 LYS A C 1
ATOM 699 O O . LYS A 1 97 ? -8.478 -8.543 2.633 1.00 97.62 97 LYS A O 1
ATOM 704 N N . THR A 1 98 ? -9.012 -9.319 0.597 1.00 97.31 98 THR A N 1
ATOM 705 C CA . THR A 1 98 ? -10.463 -9.278 0.824 1.00 97.31 98 THR A CA 1
ATOM 706 C C . THR A 1 98 ? -10.990 -10.681 1.121 1.00 97.31 98 THR A C 1
ATOM 708 O O . THR A 1 98 ? -10.283 -11.672 0.935 1.00 97.31 98 THR A O 1
ATOM 711 N N . ALA A 1 99 ? -12.202 -10.788 1.668 1.00 94.44 99 ALA A N 1
ATOM 712 C CA . ALA A 1 99 ? -12.777 -12.091 2.013 1.00 94.44 99 ALA A CA 1
ATOM 713 C C . ALA A 1 99 ? -13.002 -12.967 0.766 1.00 94.44 99 ALA A C 1
ATOM 715 O O . ALA A 1 99 ? -12.721 -14.165 0.802 1.00 94.44 99 ALA A O 1
ATOM 716 N N . ASP A 1 100 ? -13.425 -12.342 -0.334 1.00 94.00 100 ASP A N 1
ATOM 717 C CA . ASP A 1 100 ? -13.863 -13.025 -1.556 1.00 94.00 100 ASP A CA 1
ATOM 718 C C . ASP A 1 100 ? -12.740 -13.250 -2.580 1.00 94.00 100 ASP A C 1
ATOM 720 O O . ASP A 1 100 ? -12.924 -13.992 -3.542 1.00 94.00 100 ASP A O 1
ATOM 724 N N . ASN A 1 101 ? -11.565 -12.637 -2.385 1.00 93.38 101 ASN A N 1
ATOM 725 C CA . ASN A 1 101 ? -10.408 -12.803 -3.263 1.00 93.38 101 ASN A CA 1
ATOM 726 C C . ASN A 1 101 ? -9.221 -13.422 -2.490 1.00 93.38 101 ASN A C 1
ATOM 728 O O . ASN A 1 101 ? -8.817 -12.891 -1.450 1.00 93.38 101 ASN A O 1
ATOM 732 N N . PRO A 1 102 ? -8.642 -14.549 -2.956 1.00 92.31 102 PRO A N 1
ATOM 733 C CA . PRO A 1 102 ? -7.465 -15.147 -2.329 1.00 92.31 102 PRO A CA 1
ATOM 734 C C . PRO A 1 102 ? -6.173 -14.337 -2.508 1.00 92.31 102 PRO A C 1
ATOM 736 O O . PRO A 1 102 ? -5.231 -14.580 -1.757 1.00 92.31 102 PRO A O 1
ATOM 739 N N . ASP A 1 103 ? -6.124 -13.399 -3.457 1.00 95.44 103 ASP A N 1
ATOM 740 C CA . ASP A 1 103 ? -4.959 -12.562 -3.731 1.00 95.44 103 ASP A CA 1
ATOM 741 C C . ASP A 1 103 ? -4.500 -11.807 -2.476 1.00 95.44 103 ASP A C 1
ATOM 743 O O . ASP A 1 103 ? -5.283 -11.132 -1.798 1.00 95.44 103 ASP A O 1
ATOM 747 N N . VAL A 1 104 ? -3.201 -11.897 -2.191 1.00 97.12 104 VAL A N 1
ATOM 748 C CA . VAL A 1 104 ? -2.567 -11.206 -1.066 1.00 97.12 104 VAL A CA 1
ATOM 749 C C . VAL A 1 104 ? -1.800 -9.999 -1.581 1.00 97.12 104 VAL A C 1
ATOM 751 O O . VAL A 1 104 ? -1.042 -10.081 -2.549 1.00 97.12 104 VAL A O 1
ATOM 754 N N . TYR A 1 105 ? -1.972 -8.877 -0.896 1.00 96.50 105 TYR A N 1
ATOM 755 C CA . TYR A 1 105 ? -1.320 -7.619 -1.216 1.00 96.50 105 TYR A CA 1
ATOM 756 C C . TYR A 1 105 ? -0.443 -7.182 -0.049 1.00 96.50 105 TYR A C 1
ATOM 758 O O . TYR A 1 105 ? -0.856 -7.247 1.109 1.00 96.50 105 TYR A O 1
ATOM 766 N N . ARG A 1 106 ? 0.756 -6.687 -0.352 1.00 95.94 106 ARG A N 1
ATOM 767 C CA . ARG A 1 106 ? 1.556 -5.908 0.594 1.00 95.94 106 ARG A CA 1
ATOM 768 C C . ARG A 1 106 ? 1.058 -4.473 0.629 1.00 95.94 106 ARG A C 1
ATOM 770 O O . ARG A 1 106 ? 0.823 -3.882 -0.425 1.00 95.94 106 ARG A O 1
ATOM 777 N N . LEU A 1 107 ? 0.938 -3.928 1.835 1.00 93.44 107 LEU A N 1
ATOM 778 C CA . LEU A 1 107 ? 0.755 -2.501 2.065 1.00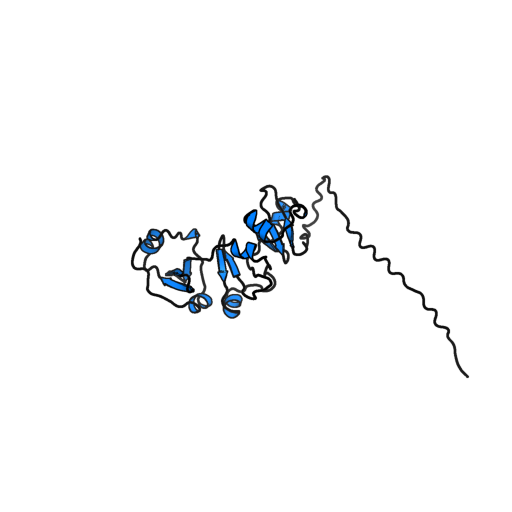 93.44 107 LEU A CA 1
ATOM 779 C C . LEU A 1 107 ? 2.123 -1.841 2.203 1.00 93.44 107 LEU A C 1
ATOM 781 O O . LEU A 1 107 ? 2.854 -2.096 3.156 1.00 93.44 107 LEU A O 1
ATOM 785 N N . GLU A 1 108 ? 2.451 -0.983 1.246 1.00 86.94 108 GLU A N 1
ATOM 786 C CA . GLU A 1 108 ? 3.710 -0.247 1.184 1.00 86.94 108 GLU A CA 1
ATOM 787 C C . GLU A 1 108 ? 3.386 1.247 1.138 1.00 86.94 108 GLU A C 1
ATOM 789 O O . GLU A 1 108 ? 3.071 1.812 0.088 1.00 86.94 108 GLU A O 1
ATOM 794 N N . ARG A 1 109 ? 3.437 1.905 2.300 1.00 81.31 109 ARG A N 1
ATOM 795 C CA . ARG A 1 109 ? 3.036 3.314 2.465 1.00 81.31 109 ARG A CA 1
ATOM 796 C C . ARG A 1 109 ? 1.574 3.532 2.040 1.00 81.31 109 ARG A C 1
ATOM 798 O O . ARG A 1 109 ? 0.660 3.090 2.727 1.00 81.31 109 ARG A O 1
ATOM 805 N N . ASN A 1 110 ? 1.357 4.217 0.916 1.00 84.12 110 ASN A N 1
ATOM 806 C CA . ASN A 1 110 ? 0.041 4.503 0.350 1.00 84.12 110 ASN A CA 1
ATOM 807 C C . ASN A 1 110 ? -0.424 3.454 -0.660 1.00 84.12 110 ASN A C 1
ATOM 809 O O . ASN A 1 110 ? -1.556 3.565 -1.138 1.00 84.12 110 ASN A O 1
ATOM 813 N N . PHE A 1 111 ? 0.434 2.483 -0.980 1.00 91.81 111 PHE A N 1
ATOM 814 C CA . PHE A 1 111 ? 0.241 1.580 -2.095 1.00 91.81 111 PHE A CA 1
ATOM 815 C C . PHE A 1 111 ? -0.126 0.169 -1.659 1.00 91.81 111 PHE A C 1
ATOM 817 O O . PHE A 1 111 ? 0.356 -0.336 -0.644 1.00 91.81 111 PHE A O 1
ATOM 824 N N . THR A 1 112 ? -0.923 -0.492 -2.489 1.00 93.25 112 THR A N 1
ATOM 825 C CA . THR A 1 112 ? -1.022 -1.948 -2.512 1.00 93.25 112 THR A CA 1
ATOM 826 C C . THR A 1 112 ? -0.151 -2.507 -3.628 1.00 93.25 112 THR A C 1
ATOM 828 O O . THR A 1 112 ? -0.085 -1.978 -4.743 1.00 93.25 112 THR A O 1
ATOM 831 N N . ARG A 1 113 ? 0.509 -3.623 -3.330 1.00 93.69 113 ARG A N 1
ATOM 832 C CA . ARG A 1 113 ? 1.272 -4.409 -4.297 1.00 93.69 113 ARG A CA 1
ATOM 833 C C . ARG A 1 113 ? 0.862 -5.869 -4.194 1.00 93.69 113 ARG A C 1
ATOM 835 O O . ARG A 1 113 ? 1.037 -6.479 -3.142 1.00 93.69 113 ARG A O 1
ATOM 842 N N . LYS A 1 114 ? 0.302 -6.418 -5.272 1.00 94.19 114 LYS A N 1
ATOM 843 C CA . LYS A 1 114 ? -0.112 -7.825 -5.338 1.00 94.19 114 LYS A CA 1
ATOM 844 C C . LYS A 1 114 ? 1.116 -8.735 -5.305 1.00 94.19 114 LYS A C 1
ATOM 846 O O . LYS A 1 114 ? 2.050 -8.516 -6.066 1.00 94.19 114 LYS A O 1
ATOM 851 N N . LEU A 1 115 ? 1.079 -9.772 -4.476 1.00 95.44 115 LEU A N 1
ATOM 852 C CA . LEU A 1 115 ? 2.032 -10.879 -4.517 1.00 95.44 115 LEU A CA 1
ATOM 853 C C . LEU A 1 115 ? 1.467 -11.937 -5.467 1.00 95.44 115 LEU A C 1
ATOM 855 O O . LEU A 1 115 ? 0.493 -12.609 -5.138 1.00 95.44 115 LEU A O 1
ATOM 859 N N . ALA A 1 116 ? 2.025 -12.031 -6.676 1.00 93.75 116 ALA A N 1
ATOM 860 C CA . ALA A 1 116 ? 1.413 -12.795 -7.766 1.00 93.75 116 ALA A CA 1
ATOM 861 C C . ALA A 1 116 ? 1.441 -14.323 -7.568 1.00 93.75 116 ALA A C 1
ATOM 863 O O . ALA A 1 116 ? 0.711 -15.030 -8.260 1.00 93.75 116 ALA A O 1
ATOM 864 N N . SER A 1 117 ? 2.246 -14.834 -6.630 1.00 95.75 117 SER A N 1
ATOM 865 C CA . SER A 1 117 ? 2.332 -16.265 -6.339 1.00 95.75 117 SER A CA 1
ATOM 866 C C . SER A 1 117 ? 2.770 -16.561 -4.898 1.00 95.75 117 SER A C 1
ATOM 868 O O . SER A 1 117 ? 3.251 -15.683 -4.171 1.00 95.75 117 SER A O 1
ATOM 870 N N . ILE A 1 118 ? 2.616 -17.824 -4.488 1.00 96.06 118 ILE A N 1
ATOM 871 C CA . ILE A 1 118 ? 3.073 -18.324 -3.182 1.00 96.06 118 ILE A CA 1
ATOM 872 C C . ILE A 1 118 ? 4.603 -18.293 -3.103 1.00 96.06 118 ILE A C 1
ATOM 874 O O . ILE A 1 118 ? 5.159 -17.979 -2.054 1.00 96.06 118 ILE A O 1
ATOM 878 N N . GLU A 1 119 ? 5.293 -18.579 -4.206 1.00 97.38 119 GLU A N 1
ATOM 879 C CA . GLU A 1 119 ? 6.750 -18.505 -4.297 1.00 97.38 119 GLU A CA 1
ATOM 880 C C . GLU A 1 119 ? 7.223 -17.078 -4.006 1.00 97.38 119 GLU A C 1
ATOM 882 O O . GLU A 1 119 ? 8.074 -16.888 -3.138 1.00 97.38 119 GLU A O 1
ATOM 887 N N . ILE A 1 120 ? 6.597 -16.069 -4.626 1.00 97.81 120 ILE A N 1
ATOM 888 C CA . ILE A 1 120 ? 6.899 -14.658 -4.352 1.00 97.81 120 ILE A CA 1
ATOM 889 C C . ILE A 1 120 ? 6.645 -14.336 -2.877 1.00 97.81 120 ILE A C 1
ATOM 891 O O . ILE A 1 120 ? 7.507 -13.748 -2.227 1.00 97.81 120 ILE A O 1
ATOM 895 N N . PHE A 1 121 ? 5.510 -14.754 -2.313 1.00 97.75 121 PHE A N 1
ATOM 896 C CA . PHE A 1 121 ? 5.220 -14.558 -0.890 1.00 97.75 121 PHE A CA 1
ATOM 897 C C . PHE A 1 121 ? 6.327 -15.139 0.010 1.00 97.75 121 PHE A C 1
ATOM 899 O O . PHE A 1 121 ? 6.856 -14.450 0.887 1.00 97.75 121 PHE A O 1
ATOM 906 N N . ASN A 1 122 ? 6.720 -16.387 -0.249 1.00 97.00 122 ASN A N 1
ATOM 907 C CA . ASN A 1 122 ? 7.740 -17.100 0.514 1.00 97.00 122 ASN A CA 1
ATOM 908 C C . ASN A 1 122 ? 9.140 -16.498 0.324 1.00 97.00 122 ASN A C 1
ATOM 910 O O . ASN A 1 122 ? 9.923 -16.488 1.268 1.00 97.00 122 ASN A O 1
ATOM 914 N N . SER A 1 123 ? 9.452 -15.948 -0.854 1.00 97.94 123 SER A N 1
ATOM 915 C CA . SER A 1 123 ? 10.746 -15.306 -1.137 1.00 97.94 123 SER A CA 1
ATOM 916 C C . SER A 1 123 ? 11.021 -14.070 -0.276 1.00 97.94 123 SER A C 1
ATOM 918 O O . SER A 1 123 ? 12.173 -13.693 -0.076 1.00 97.94 123 SER A O 1
ATOM 920 N N . TYR A 1 124 ? 9.967 -13.453 0.266 1.00 97.06 124 TYR A N 1
ATOM 921 C CA . TYR A 1 124 ? 10.059 -12.356 1.228 1.00 97.06 124 TYR A CA 1
ATOM 922 C C . TYR A 1 124 ? 9.994 -12.824 2.687 1.00 97.06 124 TYR A C 1
ATOM 924 O O . TYR A 1 124 ? 9.971 -11.980 3.583 1.00 97.06 124 TYR A O 1
ATOM 932 N N . SER A 1 125 ? 9.939 -14.137 2.942 1.00 97.06 125 SER A N 1
ATOM 933 C CA . SER A 1 125 ? 9.776 -14.722 4.281 1.00 97.06 125 SER A CA 1
ATOM 934 C C . SER A 1 125 ? 8.571 -14.147 5.035 1.00 97.06 125 SER A C 1
ATOM 936 O O . SER A 1 125 ? 8.635 -13.878 6.236 1.00 97.06 125 SER A O 1
ATOM 938 N N . LEU A 1 126 ? 7.480 -13.895 4.308 1.00 96.50 126 LEU A N 1
ATOM 939 C CA . LEU A 1 126 ? 6.259 -13.326 4.867 1.00 96.50 126 LEU A CA 1
ATOM 940 C C . LEU A 1 126 ? 5.480 -14.377 5.665 1.00 96.50 126 LEU A C 1
ATOM 942 O O . LEU A 1 126 ? 5.632 -15.581 5.473 1.00 96.50 126 LEU A O 1
ATOM 946 N N . ASP A 1 127 ? 4.629 -13.902 6.571 1.00 96.38 127 ASP A N 1
ATOM 947 C CA . ASP A 1 127 ? 3.868 -14.747 7.488 1.00 96.38 127 ASP A CA 1
ATOM 948 C C . ASP A 1 127 ? 2.391 -14.793 7.075 1.00 96.38 127 ASP A C 1
ATOM 950 O O . ASP A 1 127 ? 1.680 -13.786 7.152 1.00 96.38 127 ASP A O 1
ATOM 954 N N . TRP A 1 128 ? 1.919 -15.970 6.651 1.00 95.19 128 TRP A N 1
ATOM 955 C CA . TRP A 1 128 ? 0.513 -16.206 6.293 1.00 95.19 128 TRP A CA 1
ATOM 956 C C . TRP A 1 128 ? -0.444 -15.928 7.462 1.00 95.19 128 TRP A C 1
ATOM 958 O O . TRP A 1 128 ? -1.592 -15.540 7.246 1.00 95.19 128 TRP A O 1
ATOM 968 N N . GLY A 1 129 ? 0.034 -16.068 8.701 1.00 95.44 129 GLY A N 1
ATOM 969 C CA . GLY A 1 129 ? -0.701 -15.744 9.919 1.00 95.44 129 GLY A CA 1
ATOM 970 C C . GLY A 1 129 ? -0.828 -14.245 10.191 1.00 95.44 129 GLY A C 1
ATOM 971 O O . GLY A 1 129 ? -1.581 -13.869 11.084 1.00 95.44 129 GLY A O 1
ATOM 972 N N . LYS A 1 130 ? -0.151 -13.376 9.428 1.00 96.31 130 LYS A N 1
ATOM 973 C CA . LYS A 1 130 ? -0.197 -11.907 9.575 1.00 96.31 130 LYS A CA 1
ATOM 974 C C . LYS A 1 130 ? -0.908 -11.203 8.424 1.00 96.31 130 LYS A C 1
ATOM 976 O O . LYS A 1 130 ? -0.603 -10.056 8.104 1.00 96.31 130 LYS A O 1
ATOM 981 N N . ILE A 1 131 ? -1.881 -11.875 7.819 1.00 97.69 131 ILE A N 1
ATOM 982 C CA . ILE A 1 131 ? -2.742 -11.284 6.797 1.00 97.69 131 ILE A CA 1
ATOM 983 C C . ILE A 1 131 ? -3.995 -10.715 7.469 1.00 97.69 131 ILE A C 1
ATOM 985 O O . ILE A 1 131 ? -4.687 -11.409 8.217 1.00 97.69 131 ILE A O 1
ATOM 989 N N . SER A 1 132 ? -4.287 -9.442 7.207 1.00 97.56 132 SER A N 1
ATOM 990 C CA . SER A 1 132 ? -5.518 -8.783 7.643 1.00 97.56 132 SER A CA 1
ATOM 991 C C . SER A 1 132 ? -6.574 -8.876 6.539 1.00 97.56 132 SER A C 1
ATOM 993 O O . SER A 1 132 ? -6.325 -8.512 5.390 1.00 97.56 132 SER A O 1
ATOM 995 N N . VAL A 1 133 ? -7.765 -9.379 6.864 1.00 97.81 133 VAL A N 1
ATOM 996 C CA . VAL A 1 133 ? -8.895 -9.392 5.924 1.00 97.81 133 VAL A CA 1
ATOM 997 C C . VAL A 1 133 ? -9.614 -8.051 6.031 1.00 97.81 133 VAL A C 1
ATOM 999 O O . VAL A 1 133 ? -10.116 -7.709 7.099 1.00 97.81 133 VAL A O 1
ATOM 1002 N N . VAL A 1 134 ? -9.648 -7.281 4.947 1.00 97.50 134 VAL A N 1
ATOM 1003 C CA . VAL A 1 134 ? -10.281 -5.954 4.889 1.00 97.50 134 VAL A CA 1
ATOM 1004 C C . VAL A 1 134 ? -11.487 -5.960 3.951 1.00 97.50 134 VAL A C 1
ATOM 1006 O O . VAL A 1 134 ? -11.648 -6.858 3.123 1.00 97.50 134 VAL A O 1
ATOM 1009 N N . SER A 1 135 ? -12.357 -4.957 4.083 1.00 97.62 135 SER A N 1
ATOM 1010 C CA . SER A 1 135 ? -13.462 -4.755 3.144 1.00 97.62 135 SER A CA 1
ATOM 1011 C C . SER A 1 135 ? -12.932 -4.333 1.766 1.00 97.62 135 SER A C 1
ATOM 1013 O O . SER A 1 135 ? -11.835 -3.777 1.645 1.00 97.62 135 SER A O 1
ATOM 1015 N N . GLN A 1 136 ? -13.727 -4.547 0.714 1.00 96.94 136 GLN A N 1
ATOM 1016 C CA . GLN A 1 136 ? -13.362 -4.096 -0.631 1.00 96.94 136 GLN A CA 1
ATOM 1017 C C . GLN A 1 136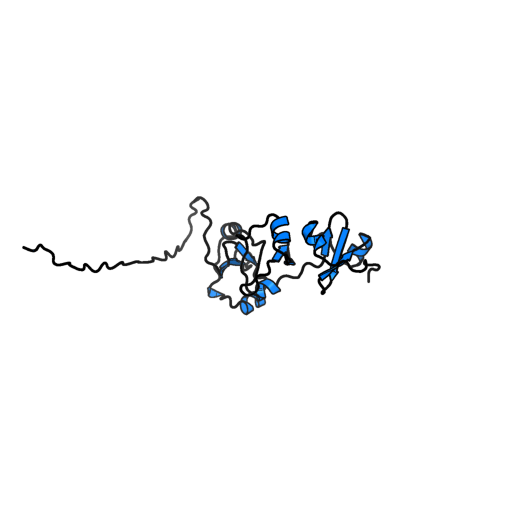 ? -13.156 -2.568 -0.714 1.00 96.94 136 GLN A C 1
ATOM 1019 O O . GLN A 1 136 ? -12.169 -2.155 -1.319 1.00 96.94 136 GLN A O 1
ATOM 1024 N N . PRO A 1 137 ? -13.982 -1.707 -0.080 1.00 97.38 137 PRO A N 1
ATOM 1025 C CA . PRO A 1 137 ? -13.726 -0.266 -0.069 1.00 97.38 137 PRO A CA 1
ATOM 1026 C C . PRO A 1 137 ? -12.422 0.117 0.639 1.00 97.38 137 PRO A C 1
ATOM 1028 O O . PRO A 1 137 ? -11.730 1.018 0.172 1.00 97.38 137 PRO A O 1
ATOM 1031 N N . VAL A 1 138 ? -12.046 -0.572 1.727 1.00 96.81 138 VAL A N 1
ATOM 1032 C CA . VAL A 1 138 ? -10.744 -0.347 2.379 1.00 96.81 138 VAL A CA 1
ATOM 1033 C C . VAL A 1 138 ? -9.610 -0.730 1.433 1.00 96.81 138 VAL A C 1
ATOM 1035 O O . VAL A 1 138 ? -8.703 0.076 1.249 1.00 96.81 138 VAL A O 1
ATOM 1038 N N . MET A 1 139 ? -9.680 -1.892 0.774 1.00 95.88 139 MET A N 1
ATOM 1039 C CA . MET A 1 139 ? -8.691 -2.297 -0.236 1.00 95.88 139 MET A CA 1
ATOM 1040 C C . MET A 1 139 ? -8.571 -1.259 -1.366 1.00 95.88 139 MET A C 1
ATOM 1042 O O . MET A 1 139 ? -7.469 -0.826 -1.690 1.00 95.88 139 MET A O 1
ATOM 1046 N N . ASN A 1 140 ? -9.701 -0.803 -1.913 1.00 94.88 140 ASN A N 1
ATOM 1047 C CA . ASN A 1 140 ? -9.748 0.159 -3.020 1.00 94.88 140 ASN A CA 1
ATOM 1048 C C . ASN A 1 140 ? -9.279 1.571 -2.629 1.00 94.88 140 ASN A C 1
ATOM 1050 O O . ASN A 1 140 ? -8.996 2.383 -3.503 1.00 94.88 140 ASN A O 1
ATOM 1054 N N . SER A 1 141 ? -9.200 1.880 -1.331 1.00 95.00 141 SER A N 1
ATOM 1055 C CA . SER A 1 141 ? -8.704 3.174 -0.845 1.00 95.00 141 SER A CA 1
ATOM 1056 C C . SER A 1 141 ? -7.184 3.334 -0.961 1.00 95.00 141 SER A C 1
ATOM 1058 O O . SER A 1 141 ? -6.655 4.431 -0.767 1.00 95.00 141 SER A O 1
ATOM 1060 N N . PHE A 1 142 ? -6.464 2.249 -1.255 1.00 93.75 142 PHE A N 1
ATOM 1061 C CA . PHE A 1 142 ? -5.038 2.276 -1.546 1.00 93.75 142 PHE A CA 1
ATOM 1062 C C . PHE A 1 142 ? -4.809 2.327 -3.052 1.00 93.75 142 PHE A C 1
ATOM 1064 O O . PHE A 1 142 ? -5.384 1.543 -3.805 1.00 93.75 142 PHE A O 1
ATOM 1071 N N . SER A 1 143 ? -3.906 3.201 -3.485 1.00 91.69 143 SER A N 1
ATOM 1072 C CA . SER A 1 143 ? -3.461 3.221 -4.876 1.00 91.69 143 SER A CA 1
ATOM 1073 C C . SER A 1 143 ? -2.629 1.979 -5.178 1.00 91.69 143 SER A C 1
ATOM 1075 O O . SER A 1 143 ? -1.971 1.428 -4.299 1.00 91.69 143 SER A O 1
ATOM 1077 N N . TYR A 1 144 ? -2.591 1.543 -6.428 1.00 87.56 144 TYR A N 1
ATOM 1078 C CA . TYR A 1 144 ? -1.603 0.549 -6.824 1.00 87.56 144 TYR A CA 1
ATOM 1079 C C . TYR A 1 144 ? -0.206 1.163 -6.881 1.00 87.56 144 TYR A C 1
ATOM 1081 O O . TYR A 1 144 ? -0.055 2.319 -7.270 1.00 87.56 144 TYR A O 1
ATOM 1089 N N . ALA A 1 145 ? 0.810 0.375 -6.538 1.00 86.88 145 ALA A N 1
ATOM 1090 C CA . ALA A 1 145 ? 2.204 0.761 -6.718 1.00 86.88 145 ALA A CA 1
ATOM 1091 C C . ALA A 1 145 ? 2.523 1.025 -8.204 1.00 86.88 145 ALA A C 1
ATOM 1093 O O . ALA A 1 145 ? 2.350 0.110 -9.020 1.00 86.88 145 ALA A O 1
ATOM 1094 N N . PRO A 1 146 ? 2.973 2.238 -8.577 1.00 89.38 146 PRO A N 1
ATOM 1095 C CA . PRO A 1 146 ? 3.262 2.557 -9.972 1.00 89.38 146 PRO A CA 1
ATOM 1096 C C . PRO A 1 146 ? 4.739 2.381 -10.334 1.00 89.38 146 PRO A C 1
ATOM 1098 O O . PRO A 1 146 ? 5.050 2.243 -11.511 1.00 89.38 146 PRO A O 1
ATOM 1101 N N . ILE A 1 147 ? 5.649 2.401 -9.353 1.00 95.00 147 ILE A N 1
ATOM 1102 C CA . ILE A 1 147 ? 7.093 2.426 -9.594 1.00 95.00 147 ILE A CA 1
ATOM 1103 C C . ILE A 1 147 ? 7.847 1.400 -8.753 1.00 95.00 147 ILE A C 1
ATOM 1105 O O . ILE A 1 147 ? 7.604 1.234 -7.555 1.00 95.00 147 ILE A O 1
ATOM 1109 N N . TYR A 1 148 ? 8.787 0.726 -9.404 1.00 96.19 148 TYR A N 1
ATOM 1110 C CA . TYR A 1 148 ? 9.488 -0.437 -8.883 1.00 96.19 148 TYR A CA 1
ATOM 1111 C C . TYR A 1 148 ? 10.996 -0.282 -9.042 1.00 96.19 148 TYR A C 1
ATOM 1113 O O . TYR A 1 148 ? 11.466 0.349 -9.987 1.00 96.19 148 TYR A O 1
ATOM 1121 N N . GLN A 1 149 ? 11.748 -0.875 -8.120 1.00 96.94 149 GLN A N 1
ATOM 1122 C CA . GLN A 1 149 ? 13.202 -0.962 -8.188 1.00 96.94 149 GLN A CA 1
ATOM 1123 C C . GLN A 1 149 ? 13.646 -2.415 -8.136 1.00 96.94 149 GLN A C 1
ATOM 1125 O O . GLN A 1 149 ? 13.244 -3.151 -7.235 1.00 96.94 149 GLN A O 1
ATOM 1130 N N . HIS A 1 150 ? 14.536 -2.790 -9.047 1.00 97.62 150 HIS A N 1
ATOM 1131 C CA . HIS A 1 150 ? 15.240 -4.066 -9.017 1.00 97.62 150 HIS A CA 1
ATOM 1132 C C . HIS A 1 150 ? 16.729 -3.804 -9.244 1.00 97.62 150 HIS A C 1
ATOM 1134 O O . HIS A 1 150 ? 17.124 -3.244 -10.261 1.00 97.62 150 HIS A O 1
ATOM 1140 N N . GLY A 1 151 ? 17.562 -4.114 -8.249 1.00 96.06 151 GLY A N 1
ATOM 1141 C CA . GLY A 1 151 ? 18.968 -3.705 -8.268 1.00 96.06 151 GLY A CA 1
ATOM 1142 C C . GLY A 1 151 ? 19.128 -2.182 -8.407 1.00 96.06 151 GLY A C 1
ATOM 1143 O O . GLY A 1 151 ? 18.611 -1.413 -7.589 1.00 96.06 151 GLY A O 1
ATOM 1144 N N . ALA A 1 152 ? 19.866 -1.754 -9.433 1.00 95.44 152 ALA A N 1
ATOM 1145 C CA . ALA A 1 152 ? 20.052 -0.341 -9.771 1.00 95.44 152 ALA A CA 1
ATOM 1146 C C . ALA A 1 152 ? 18.977 0.201 -10.732 1.00 95.44 152 ALA A C 1
ATOM 1148 O O . ALA A 1 152 ? 18.905 1.413 -10.935 1.00 95.44 152 ALA A O 1
ATOM 1149 N N . ASP A 1 153 ? 18.148 -0.676 -11.301 1.00 97.50 153 ASP A N 1
ATOM 1150 C CA . ASP A 1 153 ? 17.186 -0.326 -12.335 1.00 97.50 153 ASP A CA 1
ATOM 1151 C C . ASP A 1 153 ? 15.861 0.153 -11.738 1.00 97.50 153 ASP A C 1
ATOM 1153 O O . ASP A 1 153 ? 15.382 -0.341 -10.709 1.00 97.50 153 ASP A O 1
ATOM 1157 N N . LEU A 1 154 ? 15.265 1.136 -12.411 1.00 98.00 154 LEU A N 1
ATOM 1158 C CA . LEU A 1 154 ? 14.006 1.768 -12.037 1.00 98.00 154 LEU A CA 1
ATOM 1159 C C . LEU A 1 154 ? 12.965 1.476 -13.107 1.00 98.00 154 LEU A C 1
ATOM 1161 O O . LEU A 1 154 ? 13.257 1.576 -14.297 1.00 98.00 154 LEU A O 1
ATOM 1165 N N . PHE A 1 155 ? 11.740 1.176 -12.692 1.00 98.00 155 PHE A N 1
ATOM 1166 C CA . PHE A 1 155 ? 10.667 0.792 -13.601 1.00 98.00 155 PHE A CA 1
ATOM 1167 C C . PHE A 1 155 ? 9.372 1.521 -13.271 1.00 98.00 155 PHE A C 1
ATOM 1169 O O . PHE A 1 155 ? 9.030 1.696 -12.100 1.00 98.00 155 PHE A O 1
ATOM 1176 N N . TRP A 1 156 ? 8.623 1.890 -14.305 1.00 96.69 156 TRP A N 1
ATOM 1177 C CA . TRP A 1 156 ? 7.197 2.184 -14.207 1.00 96.69 156 TRP A CA 1
ATOM 1178 C C . TRP A 1 156 ? 6.403 0.936 -14.574 1.00 96.69 156 TRP A C 1
ATOM 1180 O O . TRP A 1 156 ? 6.783 0.200 -15.481 1.00 96.69 156 TRP A O 1
ATOM 1190 N N . ARG A 1 157 ? 5.302 0.699 -13.866 1.00 95.00 157 ARG A N 1
ATOM 1191 C CA . ARG A 1 157 ? 4.374 -0.387 -14.152 1.00 95.00 157 ARG A CA 1
ATOM 1192 C C . ARG A 1 157 ? 3.102 0.162 -14.779 1.00 95.00 157 ARG A C 1
ATOM 1194 O O . ARG A 1 157 ? 2.397 0.952 -14.147 1.00 95.00 157 ARG A O 1
ATOM 1201 N N . ASP A 1 158 ? 2.788 -0.309 -15.977 1.00 93.56 158 ASP A N 1
ATOM 1202 C CA . ASP A 1 158 ? 1.572 0.079 -16.683 1.00 93.56 158 ASP A CA 1
ATOM 1203 C C . ASP A 1 158 ? 0.309 -0.630 -16.138 1.00 93.56 158 ASP A C 1
ATOM 1205 O O . ASP A 1 158 ? 0.355 -1.477 -15.235 1.00 93.56 158 ASP A O 1
ATOM 1209 N N . SER A 1 159 ? -0.857 -0.290 -16.695 1.00 91.44 159 SER A N 1
ATOM 1210 C CA . SER A 1 159 ? -2.141 -0.913 -16.336 1.00 91.44 159 SER A CA 1
ATOM 1211 C C . SER A 1 159 ? -2.242 -2.395 -16.709 1.00 91.44 159 SER A C 1
ATOM 1213 O O . SER A 1 159 ? -3.095 -3.100 -16.171 1.00 91.44 159 SER A O 1
ATOM 1215 N N . SER A 1 160 ? -1.391 -2.862 -17.620 1.00 92.31 160 SER A N 1
ATOM 1216 C CA . SER A 1 160 ? -1.313 -4.250 -18.078 1.00 92.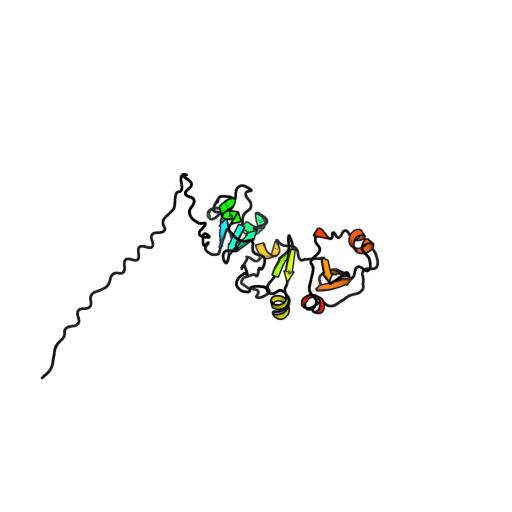31 160 SER A CA 1
ATOM 1217 C C . SER A 1 160 ? -0.334 -5.081 -17.241 1.00 92.31 160 SER A C 1
ATOM 1219 O O . SER A 1 160 ? -0.120 -6.253 -17.542 1.00 92.31 160 SER A O 1
ATOM 1221 N N . ASN A 1 161 ? 0.230 -4.502 -16.171 1.00 91.56 161 ASN A N 1
ATOM 1222 C CA . ASN A 1 161 ? 1.224 -5.120 -15.294 1.00 91.56 161 ASN A CA 1
ATOM 1223 C C . ASN A 1 161 ? 2.566 -5.417 -16.000 1.00 91.56 161 ASN A C 1
ATOM 1225 O O . ASN A 1 161 ? 3.270 -6.355 -15.621 1.00 91.56 161 ASN A O 1
ATOM 1229 N N . ILE A 1 162 ? 2.920 -4.609 -17.002 1.00 95.62 162 ILE A N 1
ATOM 1230 C CA . ILE A 1 162 ? 4.203 -4.629 -17.713 1.00 95.62 162 ILE A CA 1
ATOM 1231 C C . ILE A 1 162 ? 5.133 -3.584 -17.089 1.00 95.62 162 ILE A C 1
ATOM 1233 O O . ILE A 1 162 ? 4.711 -2.466 -16.787 1.00 95.62 162 ILE A O 1
ATOM 1237 N N . LEU A 1 163 ? 6.400 -3.949 -16.878 1.00 97.69 163 LEU A N 1
ATOM 1238 C CA . LEU A 1 163 ? 7.431 -3.022 -16.419 1.00 97.69 163 LEU A CA 1
ATOM 1239 C C . LEU A 1 163 ? 8.140 -2.356 -17.599 1.00 97.69 163 LEU A C 1
ATOM 1241 O O . LEU A 1 163 ? 8.637 -3.024 -18.503 1.00 97.69 163 LEU A O 1
ATOM 1245 N N . HIS A 1 164 ? 8.245 -1.035 -17.535 1.00 97.75 164 HIS A N 1
ATOM 1246 C CA . HIS A 1 164 ? 8.987 -0.194 -18.464 1.00 97.75 164 HIS A CA 1
ATOM 1247 C C . HIS A 1 164 ? 10.159 0.437 -17.723 1.00 97.75 164 HIS A C 1
ATOM 1249 O O . HIS A 1 164 ? 9.960 1.183 -16.762 1.00 97.75 164 HIS A O 1
ATOM 1255 N N . GLN A 1 165 ? 11.382 0.121 -18.142 1.00 98.06 165 GLN A N 1
ATOM 1256 C CA . GLN A 1 165 ? 12.583 0.646 -17.497 1.00 98.06 165 GLN A CA 1
ATOM 1257 C C . GLN A 1 165 ? 12.718 2.150 -17.754 1.00 98.06 165 GLN A C 1
ATOM 1259 O O . GLN A 1 165 ? 12.447 2.623 -18.857 1.00 98.06 165 GLN A O 1
ATOM 1264 N N . PHE A 1 166 ? 13.204 2.884 -16.759 1.00 98.00 166 PHE A N 1
ATOM 1265 C CA . PHE A 1 166 ? 13.795 4.205 -16.930 1.00 98.00 166 PHE A CA 1
ATOM 1266 C C . PHE A 1 166 ? 15.309 4.044 -17.106 1.00 98.00 166 PHE A C 1
ATOM 1268 O O . PHE A 1 166 ? 15.992 3.736 -16.127 1.00 98.00 166 PHE A O 1
ATOM 1275 N N . PRO A 1 167 ? 15.864 4.267 -18.312 1.00 96.75 167 PRO A N 1
ATOM 1276 C CA . PRO A 1 167 ? 17.304 4.140 -18.548 1.00 96.75 167 PRO A CA 1
ATOM 1277 C C . PRO A 1 167 ? 18.156 5.115 -17.728 1.00 96.75 167 PRO A C 1
ATOM 1279 O O . PRO A 1 167 ? 19.347 4.885 -17.532 1.00 96.75 167 PRO A O 1
ATOM 1282 N N . THR A 1 168 ? 17.570 6.229 -17.278 1.00 95.56 168 THR A N 1
ATOM 1283 C CA . THR A 1 168 ? 18.259 7.264 -16.503 1.00 95.56 168 THR A CA 1
ATOM 1284 C C . THR A 1 168 ? 17.376 7.814 -15.385 1.00 95.56 168 THR A C 1
ATOM 1286 O O . THR A 1 168 ? 16.145 7.834 -15.477 1.00 95.56 168 THR A O 1
ATOM 1289 N N . MET A 1 169 ? 18.017 8.334 -14.333 1.00 94.94 169 MET A N 1
ATOM 1290 C CA . MET A 1 169 ? 17.330 9.062 -13.260 1.00 94.94 169 MET A CA 1
ATOM 1291 C C . MET A 1 169 ? 16.649 10.344 -13.774 1.00 94.94 169 MET A C 1
ATOM 1293 O O . MET A 1 169 ? 15.611 10.742 -13.244 1.00 94.94 169 MET A O 1
ATOM 1297 N N . ASP A 1 170 ? 17.187 10.965 -14.827 1.00 95.44 170 ASP A N 1
ATOM 1298 C CA . ASP A 1 170 ? 16.586 12.144 -15.462 1.00 95.44 170 ASP A CA 1
ATOM 1299 C C . ASP A 1 170 ? 15.233 11.813 -16.093 1.00 95.44 170 ASP A C 1
ATOM 1301 O O . ASP A 1 170 ? 14.294 12.589 -15.964 1.00 95.44 170 ASP A O 1
ATOM 1305 N N . LEU A 1 171 ? 15.083 10.639 -16.715 1.00 96.50 171 LEU A N 1
ATOM 1306 C CA . LEU A 1 171 ? 13.786 10.199 -17.234 1.00 96.50 171 LEU A CA 1
ATOM 1307 C C . LEU A 1 171 ? 12.820 9.853 -16.102 1.00 96.50 171 LEU A C 1
ATOM 1309 O O . LEU A 1 171 ? 11.647 10.207 -16.180 1.00 96.50 171 LEU A O 1
ATOM 1313 N N . PHE A 1 172 ? 13.299 9.208 -15.037 1.00 96.19 172 PHE A N 1
ATOM 1314 C CA . PHE A 1 172 ? 12.472 8.900 -13.870 1.00 96.19 172 PHE A CA 1
ATOM 1315 C C . PHE A 1 172 ? 11.921 10.177 -13.213 1.00 96.19 172 PHE A C 1
ATOM 1317 O O . PHE A 1 172 ? 10.709 10.336 -13.067 1.00 96.19 172 PHE A O 1
ATOM 1324 N N . THR A 1 173 ? 12.799 11.120 -12.868 1.00 95.44 173 THR A N 1
ATOM 1325 C CA . THR A 1 173 ? 12.406 12.382 -12.222 1.00 95.44 173 THR A CA 1
ATOM 1326 C C . THR A 1 173 ? 11.703 13.340 -13.184 1.00 95.44 173 THR A C 1
ATOM 1328 O O . THR A 1 173 ? 10.747 14.000 -12.783 1.00 95.44 173 THR A O 1
ATOM 1331 N N . GLY A 1 174 ? 12.104 13.376 -14.459 1.00 95.50 174 GLY A N 1
ATOM 1332 C CA . GLY A 1 174 ? 11.467 14.172 -15.511 1.00 95.50 174 GLY A CA 1
ATOM 1333 C C . GLY A 1 174 ? 10.029 13.742 -15.811 1.00 95.50 174 GLY A C 1
ATOM 1334 O O . GLY A 1 174 ? 9.199 14.580 -16.136 1.00 95.50 174 GLY A O 1
ATOM 1335 N N . ASN A 1 175 ? 9.694 12.464 -15.601 1.00 94.25 175 ASN A N 1
ATOM 1336 C CA . ASN A 1 175 ? 8.315 11.962 -15.639 1.00 94.25 175 ASN A CA 1
ATOM 1337 C C . ASN A 1 175 ? 7.537 12.202 -14.324 1.00 94.25 175 ASN A C 1
ATOM 1339 O O . ASN A 1 175 ? 6.439 11.680 -14.143 1.00 94.25 175 ASN A O 1
ATOM 1343 N N . GLY A 1 176 ? 8.091 12.981 -13.390 1.00 94.06 176 GLY A N 1
ATOM 1344 C CA . GLY A 1 176 ? 7.438 13.357 -12.135 1.00 94.06 176 GLY A CA 1
ATOM 1345 C C . GLY A 1 176 ? 7.486 12.292 -11.039 1.00 94.06 176 GLY A C 1
ATOM 1346 O O . GLY A 1 176 ? 6.848 12.465 -9.999 1.00 94.06 176 GLY A O 1
ATOM 1347 N N . TYR A 1 177 ? 8.236 11.202 -11.228 1.00 93.56 177 TYR A N 1
ATOM 1348 C CA . TYR A 1 177 ? 8.352 10.159 -10.214 1.00 93.56 177 TYR A CA 1
ATOM 1349 C C . TYR A 1 177 ? 9.352 10.527 -9.118 1.00 93.56 177 TYR A C 1
ATOM 1351 O O . TYR A 1 177 ? 10.374 11.179 -9.341 1.00 93.56 177 TYR A O 1
ATOM 1359 N N . ASN A 1 178 ? 9.051 10.079 -7.898 1.00 92.69 178 ASN A N 1
ATOM 1360 C CA . ASN A 1 178 ? 9.865 10.326 -6.717 1.00 92.69 178 ASN A CA 1
ATOM 1361 C C . ASN A 1 178 ? 10.343 9.005 -6.109 1.00 92.69 178 ASN A C 1
ATOM 1363 O O . ASN A 1 178 ? 9.559 8.079 -5.905 1.00 92.69 178 ASN A O 1
ATOM 1367 N N . THR A 1 179 ? 11.623 8.928 -5.745 1.00 92.50 179 THR A N 1
ATOM 1368 C CA . THR A 1 179 ? 12.205 7.727 -5.126 1.00 92.50 179 THR A CA 1
ATOM 1369 C C . THR A 1 179 ? 11.564 7.378 -3.779 1.00 92.50 179 THR A C 1
ATOM 1371 O O . THR A 1 179 ? 11.637 6.234 -3.339 1.00 92.50 179 THR A O 1
ATOM 1374 N N . ARG A 1 180 ? 10.873 8.323 -3.128 1.00 90.62 180 ARG A N 1
ATOM 1375 C CA . ARG A 1 180 ? 10.091 8.075 -1.907 1.00 90.62 180 ARG A CA 1
ATOM 1376 C C . ARG A 1 180 ? 8.912 7.129 -2.119 1.00 90.62 180 ARG A C 1
ATOM 1378 O O . ARG A 1 180 ? 8.503 6.491 -1.153 1.00 90.62 180 ARG A O 1
ATOM 1385 N N . ASP A 1 181 ? 8.396 7.028 -3.340 1.00 91.06 181 ASP A N 1
ATOM 1386 C CA . ASP A 1 181 ? 7.283 6.140 -3.692 1.00 91.06 181 ASP A CA 1
ATOM 1387 C C . ASP A 1 181 ? 7.762 4.818 -4.303 1.00 91.06 181 ASP A C 1
ATOM 1389 O O . ASP A 1 181 ? 6.967 3.905 -4.519 1.00 91.06 181 ASP A O 1
ATOM 1393 N N . LEU A 1 182 ? 9.073 4.690 -4.518 1.00 92.75 182 LEU A N 1
ATOM 1394 C CA . LEU A 1 182 ? 9.711 3.528 -5.116 1.00 92.75 182 LEU A CA 1
ATOM 1395 C C . LEU A 1 182 ? 9.539 2.295 -4.230 1.00 92.75 182 LEU A C 1
ATOM 1397 O O . LEU A 1 182 ? 9.695 2.360 -2.999 1.00 92.75 182 LEU A O 1
ATOM 1401 N N . ILE A 1 183 ? 9.212 1.175 -4.874 1.00 94.00 183 ILE A N 1
ATOM 1402 C CA . ILE A 1 183 ? 9.035 -0.109 -4.209 1.00 94.00 183 ILE A CA 1
ATOM 1403 C C . ILE A 1 183 ? 10.122 -1.084 -4.663 1.00 94.00 183 ILE A C 1
ATOM 1405 O O . ILE A 1 183 ? 10.110 -1.510 -5.819 1.00 94.00 183 ILE A O 1
ATOM 1409 N N . PRO A 1 184 ? 11.048 -1.475 -3.772 1.00 94.69 184 PRO A N 1
ATOM 1410 C CA . PRO A 1 184 ? 12.040 -2.481 -4.104 1.00 94.69 184 PRO A CA 1
ATOM 1411 C C . PRO A 1 184 ? 11.385 -3.857 -4.225 1.00 94.69 184 PRO A C 1
ATOM 1413 O O . PRO A 1 184 ? 10.558 -4.244 -3.390 1.00 94.69 184 PRO A O 1
ATOM 1416 N N . VAL A 1 185 ? 11.793 -4.601 -5.249 1.00 96.06 185 VAL A N 1
ATOM 1417 C CA . VAL A 1 185 ? 11.408 -5.994 -5.470 1.00 96.06 185 VAL A CA 1
ATOM 1418 C C . VAL A 1 185 ? 12.637 -6.883 -5.607 1.00 96.06 185 VAL A C 1
ATOM 1420 O O . VAL A 1 185 ? 13.689 -6.451 -6.078 1.00 96.06 185 VAL A O 1
ATOM 1423 N N . ASN A 1 186 ? 12.517 -8.124 -5.143 1.00 97.25 186 ASN A N 1
ATOM 1424 C CA . ASN A 1 186 ? 13.568 -9.128 -5.279 1.00 97.25 186 ASN A CA 1
ATOM 1425 C C . ASN A 1 186 ? 13.539 -9.791 -6.668 1.00 97.25 186 ASN A C 1
ATOM 1427 O O . ASN A 1 186 ? 12.606 -9.590 -7.446 1.00 97.25 186 ASN A O 1
ATOM 1431 N N . ASP A 1 187 ? 14.546 -10.620 -6.949 1.00 98.00 187 ASP A N 1
ATOM 1432 C CA . ASP A 1 187 ? 14.684 -11.320 -8.233 1.00 98.00 187 ASP A CA 1
ATOM 1433 C C . ASP A 1 187 ? 13.457 -12.174 -8.585 1.00 98.00 187 ASP A C 1
ATOM 1435 O O . ASP A 1 187 ? 13.067 -12.252 -9.749 1.00 98.00 187 ASP A O 1
ATOM 1439 N N . MET A 1 188 ? 12.827 -12.800 -7.584 1.00 97.62 188 MET A N 1
ATOM 1440 C CA . MET A 1 188 ? 11.681 -13.684 -7.800 1.00 97.62 188 MET A CA 1
ATOM 1441 C C . MET A 1 188 ? 10.436 -12.920 -8.249 1.00 97.62 188 MET A C 1
ATOM 1443 O O . MET A 1 188 ? 9.741 -13.356 -9.162 1.00 97.62 188 MET A O 1
ATOM 1447 N N . GLU A 1 189 ? 10.148 -11.783 -7.621 1.00 96.75 189 GLU A N 1
ATOM 1448 C CA . GLU A 1 189 ? 9.029 -10.945 -8.038 1.00 96.75 189 GLU A CA 1
ATOM 1449 C C . GLU A 1 189 ? 9.344 -10.212 -9.340 1.00 96.75 189 GLU A C 1
ATOM 1451 O O . GLU A 1 189 ? 8.492 -10.184 -10.225 1.00 96.75 189 GLU A O 1
ATOM 1456 N N . TYR A 1 190 ? 10.565 -9.691 -9.504 1.00 97.56 190 TYR A N 1
ATOM 1457 C CA . TYR A 1 190 ? 10.993 -9.065 -10.755 1.00 97.56 190 TYR A CA 1
ATOM 1458 C C . TYR A 1 190 ? 10.809 -10.010 -11.953 1.00 97.56 190 TYR A C 1
ATOM 1460 O O . TYR A 1 190 ? 10.183 -9.639 -12.943 1.00 97.56 190 TYR A O 1
ATOM 1468 N N . GLY A 1 191 ? 11.252 -11.266 -11.824 1.00 96.81 191 GLY A N 1
ATOM 1469 C CA . GLY A 1 191 ? 11.116 -12.285 -12.867 1.00 96.81 191 GLY A CA 1
ATOM 1470 C C . GLY A 1 191 ? 9.675 -12.693 -13.197 1.00 96.81 191 GLY A C 1
ATOM 1471 O O . GLY A 1 191 ? 9.466 -13.429 -14.159 1.00 96.81 191 GLY A O 1
ATOM 1472 N N . SER A 1 192 ? 8.681 -12.238 -12.426 1.00 95.62 192 SER A N 1
ATOM 1473 C CA . SER A 1 192 ? 7.261 -12.487 -12.703 1.00 95.62 192 SER A CA 1
ATOM 1474 C C . SER A 1 192 ? 6.615 -11.445 -13.622 1.00 95.62 192 SER A C 1
ATOM 1476 O O . SER A 1 192 ? 5.515 -11.679 -14.128 1.00 95.62 192 SER A O 1
ATOM 1478 N N . PHE A 1 193 ? 7.270 -10.302 -13.847 1.00 95.75 193 PHE A N 1
ATOM 1479 C CA . PHE A 1 193 ? 6.752 -9.255 -14.721 1.00 95.75 193 PHE A CA 1
ATOM 1480 C C . PHE A 1 193 ? 7.177 -9.470 -16.174 1.00 95.75 193 PHE A C 1
ATOM 1482 O O . PHE A 1 193 ? 8.293 -9.898 -16.465 1.00 95.75 193 PHE A O 1
ATOM 1489 N N . ALA A 1 194 ? 6.299 -9.092 -17.101 1.00 97.25 194 ALA A N 1
ATOM 1490 C CA . ALA A 1 194 ? 6.709 -8.848 -18.476 1.00 97.25 194 ALA A CA 1
ATOM 1491 C C . ALA A 1 194 ? 7.457 -7.509 -18.556 1.00 97.25 194 ALA A C 1
ATOM 1493 O O . ALA A 1 194 ? 7.108 -6.559 -17.852 1.00 97.25 194 ALA A O 1
ATOM 1494 N N . ILE A 1 195 ? 8.459 -7.433 -19.431 1.00 97.62 195 ILE A N 1
ATOM 1495 C CA . ILE A 1 195 ? 9.241 -6.217 -19.671 1.00 97.62 195 ILE A CA 1
ATOM 1496 C C . ILE A 1 195 ? 8.834 -5.629 -21.023 1.00 97.62 195 ILE A C 1
ATOM 1498 O O . ILE A 1 195 ? 8.866 -6.323 -22.040 1.00 97.62 195 ILE A O 1
ATOM 1502 N N . GLY A 1 196 ? 8.415 -4.367 -21.012 1.00 97.00 196 GLY A N 1
ATOM 1503 C CA . GLY A 1 196 ? 8.055 -3.595 -22.196 1.00 97.00 196 GLY A CA 1
ATOM 1504 C C . GLY A 1 196 ? 9.215 -2.746 -22.711 1.00 97.00 196 GLY A C 1
ATOM 1505 O O . GLY A 1 196 ? 10.341 -2.822 -22.218 1.00 97.00 196 GLY A O 1
ATOM 1506 N N . GLU A 1 197 ? 8.932 -1.900 -23.703 1.00 96.75 197 GLU A N 1
ATOM 1507 C CA . GLU A 1 197 ? 9.910 -0.924 -24.187 1.00 96.75 197 GLU A CA 1
ATOM 1508 C C . GLU A 1 197 ? 10.314 0.050 -23.073 1.00 96.75 197 GLU A C 1
ATOM 1510 O O . GLU A 1 197 ? 9.488 0.461 -22.252 1.00 96.75 197 GLU A O 1
ATOM 1515 N N . ALA A 1 198 ? 11.594 0.420 -23.050 1.00 97.06 198 ALA A N 1
ATOM 1516 C CA . ALA A 1 198 ? 12.102 1.398 -22.102 1.00 97.06 198 ALA A CA 1
ATOM 1517 C C . ALA A 1 198 ? 11.519 2.790 -22.379 1.00 97.06 198 ALA A C 1
ATOM 1519 O O . ALA A 1 198 ? 11.279 3.175 -23.525 1.00 97.06 198 ALA A O 1
ATOM 1520 N N . ILE A 1 199 ? 11.343 3.571 -21.316 1.00 96.31 199 ILE A N 1
ATOM 1521 C CA . ILE A 1 199 ? 10.900 4.958 -21.412 1.00 96.31 199 ILE A CA 1
ATOM 1522 C C . ILE A 1 199 ? 11.991 5.774 -22.108 1.00 96.31 199 ILE A C 1
ATOM 1524 O O . ILE A 1 199 ? 13.145 5.757 -21.685 1.00 96.31 199 ILE A O 1
ATOM 1528 N N . SER A 1 200 ? 11.628 6.483 -23.176 1.00 93.38 200 SER A N 1
ATOM 1529 C CA . SER A 1 200 ? 12.570 7.230 -24.022 1.00 93.38 200 SER A CA 1
ATOM 1530 C C . SER A 1 200 ? 12.411 8.751 -23.941 1.00 93.38 200 SER A C 1
ATOM 1532 O O . SER A 1 200 ? 13.302 9.477 -24.380 1.00 93.38 200 SER A O 1
ATOM 1534 N N . SER A 1 201 ? 11.325 9.250 -23.347 1.00 86.94 201 SER A N 1
ATOM 1535 C CA . SER A 1 201 ? 11.070 10.683 -23.182 1.00 86.94 201 SER A CA 1
ATOM 1536 C C . SER A 1 201 ? 10.335 10.995 -21.878 1.00 86.94 201 SER A C 1
ATOM 1538 O O . SER A 1 201 ? 9.598 10.164 -21.347 1.00 86.94 201 SER A O 1
ATOM 1540 N N . ALA A 1 202 ? 10.531 12.211 -21.374 1.00 72.69 202 ALA A N 1
ATOM 1541 C CA . ALA A 1 202 ? 9.624 12.845 -20.422 1.00 72.69 202 ALA A CA 1
ATOM 1542 C C . ALA A 1 202 ? 8.575 13.675 -21.196 1.00 72.69 202 ALA A C 1
ATOM 1544 O O . ALA A 1 202 ? 8.882 14.096 -22.317 1.00 72.69 202 ALA A O 1
ATOM 1545 N N . PRO A 1 203 ? 7.353 13.849 -20.659 1.00 59.38 203 PRO A N 1
ATOM 1546 C CA . PRO A 1 203 ? 6.324 14.707 -21.250 1.00 59.38 203 PRO A CA 1
ATOM 1547 C C . PRO A 1 203 ? 6.733 16.184 -21.336 1.00 59.38 203 PRO A C 1
ATOM 1549 O O . PRO A 1 203 ? 7.601 16.622 -20.547 1.00 59.38 203 PRO A O 1
#

Radius of gyration: 25.3 Å; chains: 1; bounding box: 52×78×65 Å